Protein AF-A0A814QN19-F1 (afdb_monomer_lite)

Foldseek 3Di:
DPDWLLVVLVVLLVVLVVVLCVLVVVQCCCCPVVVNNQVLVDVLSVLVSQLSNLLSLVLNLVSLLVSLVLLLCVLVVPCVCGDNVNSVVVSVCVSVVSSVVSVVVSVVSVVVCCVVVVDVVVVVVVVVVVVVVVVVVVVVVVVDPPPDDVVVVVVVVVVVVVVNVVSVVVVVVVLVVSCCVQLPVSLVSSVVSLVSSVVSVVVVVVVDPDDPVVVVVVVVVSVVSVVVSVVSNVVVVVVSVVSVD

Structure (mmCIF, N/CA/C/O backbone):
data_AF-A0A814QN19-F1
#
_entry.id   AF-A0A814QN19-F1
#
loop_
_atom_site.group_PDB
_atom_site.id
_atom_site.type_symbol
_atom_site.label_atom_id
_atom_site.label_alt_id
_atom_site.label_comp_id
_atom_site.label_asym_id
_atom_site.label_entity_id
_atom_site.label_seq_id
_atom_site.pdbx_PDB_ins_code
_atom_site.Cartn_x
_atom_site.Cartn_y
_atom_site.Cartn_z
_atom_site.occupancy
_atom_site.B_iso_or_equiv
_atom_site.auth_seq_id
_atom_site.auth_comp_id
_atom_site.auth_asym_id
_atom_site.auth_atom_id
_atom_site.pdbx_PDB_model_num
ATOM 1 N N . MET A 1 1 ? -29.310 7.668 12.308 1.00 50.09 1 MET A N 1
ATOM 2 C CA . MET A 1 1 ? -28.049 6.950 12.616 1.00 50.09 1 MET A CA 1
ATOM 3 C C . MET A 1 1 ? -26.915 7.958 12.782 1.00 50.09 1 MET A C 1
ATOM 5 O O . MET A 1 1 ? -26.591 8.641 11.817 1.00 50.09 1 MET A O 1
ATOM 9 N N . ARG A 1 2 ? -26.337 8.108 13.983 1.00 58.75 2 ARG A N 1
ATOM 10 C CA . ARG A 1 2 ? -25.137 8.944 14.180 1.00 58.75 2 ARG A CA 1
ATOM 11 C C . ARG A 1 2 ? -23.951 8.238 13.515 1.00 58.75 2 ARG A C 1
ATOM 13 O O . ARG A 1 2 ? -23.636 7.111 13.880 1.00 58.75 2 ARG A O 1
ATOM 20 N N . ARG A 1 3 ? -23.342 8.857 12.499 1.00 76.69 3 ARG A N 1
ATOM 21 C CA . ARG A 1 3 ? -22.155 8.303 11.829 1.00 76.69 3 ARG A CA 1
ATOM 22 C C . ARG A 1 3 ? -20.948 8.500 12.746 1.00 76.69 3 ARG A C 1
ATOM 24 O O . ARG A 1 3 ? -20.576 9.638 13.009 1.00 76.69 3 ARG A O 1
ATOM 31 N N . HIS A 1 4 ? -20.367 7.412 13.240 1.00 86.44 4 HIS A N 1
ATOM 32 C CA . HIS A 1 4 ? -19.115 7.454 13.994 1.00 86.44 4 HIS A CA 1
ATOM 33 C C . HIS A 1 4 ? -17.925 7.618 13.036 1.00 86.44 4 HIS A C 1
ATOM 35 O O . HIS A 1 4 ? -17.931 7.049 11.943 1.00 86.44 4 HIS A O 1
ATOM 41 N N . ALA A 1 5 ? -16.905 8.384 13.441 1.00 88.56 5 ALA A N 1
ATOM 42 C CA . ALA A 1 5 ? -15.672 8.582 12.669 1.00 88.56 5 ALA A CA 1
ATOM 43 C C . ALA A 1 5 ? -15.004 7.244 12.301 1.00 88.56 5 ALA A C 1
ATOM 45 O O . ALA A 1 5 ? -14.690 7.014 11.136 1.00 88.56 5 ALA A O 1
ATOM 46 N N . CYS A 1 6 ? -14.929 6.319 13.261 1.00 88.00 6 CYS A N 1
ATOM 47 C CA . CYS A 1 6 ? -14.437 4.954 13.069 1.00 88.00 6 CYS A CA 1
ATOM 48 C C . CYS A 1 6 ? -15.099 4.223 11.882 1.00 88.00 6 CYS A C 1
ATOM 50 O O . CYS A 1 6 ? -14.416 3.605 11.068 1.00 88.00 6 CYS A O 1
ATOM 52 N N . THR A 1 7 ? -16.422 4.344 11.720 1.00 89.88 7 THR A N 1
ATOM 53 C CA . THR A 1 7 ? -17.152 3.714 10.607 1.00 89.88 7 THR A CA 1
ATOM 54 C C . THR A 1 7 ? -16.701 4.253 9.247 1.00 89.88 7 THR A C 1
ATOM 56 O O . THR A 1 7 ? -16.693 3.509 8.272 1.00 89.88 7 THR A O 1
ATOM 59 N N . LEU A 1 8 ? -16.293 5.525 9.159 1.00 93.38 8 LEU A N 1
ATOM 60 C CA . LEU A 1 8 ? -15.803 6.108 7.906 1.00 93.38 8 LEU A CA 1
ATOM 61 C C . LEU A 1 8 ? -14.444 5.545 7.498 1.00 93.38 8 LEU A C 1
ATOM 63 O O . LEU A 1 8 ? -14.266 5.260 6.316 1.00 93.38 8 LEU A O 1
ATOM 67 N N . TYR A 1 9 ? -13.525 5.339 8.445 1.00 93.25 9 TYR A N 1
ATOM 68 C CA . TYR A 1 9 ? -12.248 4.687 8.147 1.00 93.25 9 TYR A CA 1
ATOM 69 C C . TYR A 1 9 ? -12.461 3.252 7.649 1.00 93.25 9 TYR A C 1
ATOM 71 O O . TYR A 1 9 ? -11.842 2.857 6.668 1.00 93.25 9 TYR A O 1
ATOM 79 N N . PHE A 1 10 ? -13.407 2.506 8.234 1.00 91.12 10 PHE A N 1
ATOM 80 C CA . PHE A 1 10 ? -13.760 1.165 7.750 1.00 91.12 10 PHE A CA 1
ATOM 81 C C . PHE A 1 10 ? -14.381 1.153 6.357 1.00 91.12 10 PHE A C 1
ATOM 83 O O . PHE A 1 10 ? -14.072 0.268 5.560 1.00 91.12 10 PHE A O 1
ATOM 90 N N . ILE A 1 11 ? -15.244 2.122 6.046 1.00 93.44 11 ILE A N 1
ATOM 91 C CA . ILE A 1 11 ? -15.809 2.257 4.701 1.00 93.44 11 ILE A CA 1
ATOM 92 C C . ILE A 1 11 ? -14.694 2.574 3.698 1.00 93.44 11 ILE A C 1
ATOM 94 O O . ILE A 1 11 ? -14.617 1.919 2.664 1.00 93.44 11 ILE A O 1
ATOM 98 N N . ALA A 1 12 ? -13.806 3.522 4.014 1.00 95.88 12 ALA A N 1
ATOM 99 C CA . ALA A 1 12 ? -12.668 3.864 3.159 1.00 95.88 12 ALA A CA 1
ATOM 100 C C . ALA A 1 12 ? -11.735 2.662 2.939 1.00 95.88 12 ALA A C 1
ATOM 102 O O . ALA A 1 12 ? -11.362 2.370 1.807 1.00 95.88 12 ALA A O 1
ATOM 103 N N . LEU A 1 13 ? -11.437 1.914 4.002 1.00 94.06 13 LEU A N 1
ATOM 104 C CA . LEU A 1 13 ? -10.656 0.681 3.954 1.00 94.06 13 LEU A CA 1
ATOM 105 C C . LEU A 1 13 ? -11.313 -0.393 3.079 1.00 94.06 13 LEU A C 1
ATOM 107 O O . LEU A 1 13 ? -10.647 -1.003 2.248 1.00 94.06 13 LEU A O 1
ATOM 111 N N . SER A 1 14 ? -12.622 -0.598 3.229 1.00 92.56 14 SER A N 1
ATOM 112 C CA . SER A 1 14 ? -13.374 -1.582 2.440 1.00 92.56 14 SER A CA 1
ATOM 113 C C . SER A 1 14 ? -13.399 -1.211 0.957 1.00 92.56 14 SER A C 1
ATOM 115 O O . SER A 1 14 ? -13.175 -2.070 0.109 1.00 92.56 14 SER A O 1
ATOM 117 N N . LEU A 1 15 ? -13.604 0.073 0.638 1.00 95.69 15 LEU A N 1
ATOM 118 C CA . LEU A 1 15 ? -13.548 0.583 -0.735 1.00 95.69 15 LEU A CA 1
ATOM 119 C C . LEU A 1 15 ? -12.150 0.428 -1.341 1.00 95.69 15 LEU A C 1
ATOM 121 O O . LEU A 1 15 ? -12.022 -0.030 -2.472 1.00 95.69 15 LEU A O 1
ATOM 125 N N . ASN A 1 16 ? -11.105 0.756 -0.584 1.00 96.06 16 ASN A N 1
ATOM 126 C CA . ASN A 1 16 ? -9.723 0.592 -1.018 1.00 96.06 16 ASN A CA 1
ATOM 127 C C . ASN A 1 16 ? -9.388 -0.880 -1.314 1.00 96.06 16 ASN A C 1
ATOM 129 O O . ASN A 1 16 ? -8.820 -1.187 -2.358 1.00 96.06 16 ASN A O 1
ATOM 133 N N . ASN A 1 17 ? -9.800 -1.800 -0.438 1.00 91.50 17 ASN A N 1
ATOM 134 C CA . ASN A 1 17 ? -9.581 -3.234 -0.633 1.00 91.50 17 ASN A CA 1
ATOM 135 C C . ASN A 1 17 ? -10.383 -3.787 -1.819 1.00 91.50 17 ASN A C 1
ATOM 137 O O . ASN A 1 17 ? -9.873 -4.628 -2.557 1.00 91.50 17 ASN A O 1
ATOM 141 N N . LEU A 1 18 ? -11.605 -3.293 -2.040 1.00 93.50 18 LEU A N 1
ATOM 142 C CA . LEU A 1 18 ? -12.402 -3.638 -3.215 1.00 93.50 18 LEU A CA 1
ATOM 143 C C . LEU A 1 18 ? -11.717 -3.174 -4.506 1.00 93.50 18 LEU A C 1
ATOM 145 O O . LEU A 1 18 ? -11.603 -3.957 -5.447 1.00 93.50 18 LEU A O 1
ATOM 149 N N . LEU A 1 19 ? -11.222 -1.934 -4.544 1.00 95.31 19 LEU A N 1
ATOM 150 C CA . LEU A 1 19 ? -10.476 -1.400 -5.689 1.00 95.31 19 LEU A CA 1
ATOM 151 C C . LEU A 1 19 ? -9.196 -2.199 -5.949 1.00 95.31 19 LEU A C 1
ATOM 153 O O . LEU A 1 19 ? -8.921 -2.559 -7.095 1.00 95.31 19 LEU A O 1
ATOM 157 N N . TYR A 1 20 ? -8.445 -2.525 -4.896 1.00 94.25 20 TYR A N 1
ATOM 158 C CA . TYR A 1 20 ? -7.232 -3.334 -4.996 1.00 94.25 20 TYR A CA 1
ATOM 159 C C . TYR A 1 20 ? -7.533 -4.724 -5.558 1.00 94.25 20 TYR A C 1
ATOM 161 O O . TYR A 1 20 ? -6.960 -5.121 -6.571 1.00 94.25 20 TYR A O 1
ATOM 169 N N . SER A 1 21 ? -8.489 -5.434 -4.954 1.00 92.12 21 SER A N 1
ATOM 170 C CA . SER A 1 21 ? -8.883 -6.776 -5.383 1.00 92.12 21 SER A CA 1
ATOM 171 C C . SER A 1 21 ? -9.413 -6.781 -6.815 1.00 92.12 21 SER A C 1
ATOM 173 O O . SER A 1 21 ? -9.002 -7.627 -7.600 1.00 92.12 21 SER A O 1
ATOM 175 N N . THR A 1 22 ? -10.239 -5.799 -7.190 1.00 94.06 22 THR A N 1
ATOM 176 C CA . THR A 1 22 ? -10.745 -5.661 -8.564 1.00 94.06 22 THR A CA 1
ATOM 177 C C . THR A 1 22 ? -9.602 -5.445 -9.552 1.00 94.06 22 THR A C 1
ATOM 179 O O . THR A 1 22 ? -9.570 -6.084 -10.597 1.00 94.06 22 THR A O 1
ATOM 182 N N . THR A 1 23 ? -8.631 -4.592 -9.215 1.00 92.94 23 THR A N 1
ATOM 183 C CA . THR A 1 23 ? -7.471 -4.325 -10.078 1.00 92.94 23 THR A CA 1
ATOM 184 C C . THR A 1 23 ? -6.635 -5.588 -10.283 1.00 92.94 23 THR A C 1
ATOM 186 O O . THR A 1 23 ? -6.335 -5.944 -11.419 1.00 92.94 23 THR A O 1
ATOM 189 N N . ILE A 1 24 ? -6.303 -6.302 -9.204 1.00 91.62 24 ILE A N 1
ATOM 190 C CA . ILE A 1 24 ? -5.523 -7.546 -9.276 1.00 91.62 24 ILE A CA 1
ATOM 191 C C . ILE A 1 24 ? -6.287 -8.643 -10.021 1.00 91.62 24 ILE A C 1
ATOM 193 O O . ILE A 1 24 ? -5.706 -9.302 -10.878 1.00 91.62 24 ILE A O 1
ATOM 197 N N . LEU A 1 25 ? -7.585 -8.806 -9.750 1.00 93.00 25 LEU A N 1
ATOM 198 C CA . LEU A 1 25 ? -8.433 -9.789 -10.422 1.00 93.00 25 LEU A CA 1
ATOM 199 C C . LEU A 1 25 ? -8.508 -9.520 -11.927 1.00 93.00 25 LEU A C 1
ATOM 201 O O . LEU A 1 25 ? -8.316 -10.439 -12.711 1.00 93.00 25 LEU A O 1
ATOM 205 N N . VAL A 1 26 ? -8.760 -8.274 -12.340 1.00 95.31 26 VAL A N 1
ATOM 206 C CA . VAL A 1 26 ? -8.838 -7.903 -13.762 1.00 95.31 26 VAL A CA 1
ATOM 207 C C . VAL A 1 26 ? -7.501 -8.142 -14.459 1.00 95.31 26 VAL A C 1
ATOM 209 O O . VAL A 1 26 ? -7.479 -8.699 -15.554 1.00 95.31 26 VAL A O 1
ATOM 212 N N . VAL A 1 27 ? -6.387 -7.762 -13.826 1.00 93.75 27 VAL A N 1
ATOM 213 C CA . VAL A 1 27 ? -5.046 -7.997 -14.379 1.00 93.75 27 VAL A CA 1
ATOM 214 C C . VAL A 1 27 ? -4.759 -9.494 -14.506 1.00 93.75 27 VAL A C 1
ATOM 216 O O . VAL A 1 27 ? -4.320 -9.919 -15.570 1.00 93.75 27 VAL A O 1
ATOM 219 N N . GLY A 1 28 ? -5.041 -10.288 -13.470 1.00 92.81 28 GLY A N 1
ATOM 220 C CA . GLY A 1 28 ? -4.825 -11.737 -13.485 1.00 92.81 28 GLY A CA 1
ATOM 221 C C . GLY A 1 28 ? -5.719 -12.459 -14.492 1.00 92.81 28 GLY A C 1
ATOM 222 O O . GLY A 1 28 ? -5.242 -13.280 -15.263 1.00 92.81 28 GLY A O 1
ATOM 223 N N . LEU A 1 29 ? -7.003 -12.097 -14.573 1.00 96.25 29 LEU A N 1
ATOM 224 C CA . LEU A 1 29 ? -7.939 -12.672 -15.541 1.00 96.25 29 LEU A CA 1
ATOM 225 C C . LEU A 1 29 ? -7.491 -12.411 -16.986 1.00 96.25 29 LEU A C 1
ATOM 227 O O . LEU A 1 29 ? -7.617 -13.283 -17.840 1.00 96.25 29 LEU A O 1
ATOM 231 N N . LEU A 1 30 ? -6.969 -11.218 -17.272 1.00 95.56 30 LEU A N 1
ATOM 232 C CA . LEU A 1 30 ? -6.469 -10.874 -18.602 1.00 95.56 30 LEU A CA 1
ATOM 233 C C . LEU A 1 30 ? -5.156 -11.594 -18.939 1.00 95.56 30 LEU A C 1
ATOM 235 O O . LEU A 1 30 ? -5.006 -12.042 -20.077 1.00 95.56 30 LEU A O 1
ATOM 239 N N . ASP A 1 31 ? -4.245 -11.733 -17.972 1.00 92.94 31 ASP A N 1
ATOM 240 C CA . ASP A 1 31 ? -2.949 -12.395 -18.168 1.00 92.94 31 ASP A CA 1
ATOM 241 C C . ASP A 1 31 ? -3.102 -13.921 -18.287 1.00 92.94 31 ASP A C 1
ATOM 243 O O . ASP A 1 31 ? -2.682 -14.502 -19.287 1.00 92.94 31 ASP A O 1
ATOM 247 N N . ASP A 1 32 ? -3.786 -14.556 -17.331 1.00 94.38 32 ASP A N 1
ATOM 248 C CA . ASP A 1 32 ? -3.928 -16.015 -17.255 1.00 94.38 32 ASP A CA 1
ATOM 249 C C . ASP A 1 32 ? -5.113 -16.534 -18.078 1.00 94.38 32 ASP A C 1
ATOM 251 O O . ASP A 1 32 ? -5.009 -17.548 -18.769 1.00 94.38 32 ASP A O 1
ATOM 255 N N . GLY A 1 33 ? -6.253 -15.841 -18.019 1.00 95.94 33 GLY A N 1
ATOM 256 C CA . GLY A 1 33 ? -7.493 -16.287 -18.658 1.00 95.94 33 GLY A CA 1
ATOM 257 C C . GLY A 1 33 ? -7.530 -16.016 -20.160 1.00 95.94 33 GLY A C 1
ATOM 258 O O . GLY A 1 33 ? -7.960 -16.871 -20.930 1.00 95.94 33 GLY A O 1
ATOM 259 N N . TYR A 1 34 ? -7.060 -14.842 -20.589 1.00 96.19 34 TYR A N 1
ATOM 260 C CA . TYR A 1 34 ? -7.101 -14.427 -21.997 1.00 96.19 34 TYR A CA 1
ATOM 261 C C . TYR A 1 34 ? -5.736 -14.447 -22.692 1.00 96.19 34 TYR A C 1
ATOM 263 O O . TYR A 1 34 ? -5.669 -14.157 -23.885 1.00 96.19 34 TYR A O 1
ATOM 271 N N . GLN A 1 35 ? -4.649 -14.762 -21.975 1.00 95.88 35 GLN A N 1
ATOM 272 C CA . GLN A 1 35 ? -3.270 -14.681 -22.482 1.00 95.88 35 GLN A CA 1
ATOM 273 C C . GLN A 1 35 ? -2.893 -13.286 -23.021 1.00 95.88 35 GLN A C 1
ATOM 275 O O . GLN A 1 35 ? -1.917 -13.122 -23.761 1.00 95.88 35 GLN A O 1
ATOM 280 N N . ILE A 1 36 ? -3.649 -12.247 -22.649 1.00 93.31 36 ILE A N 1
ATOM 281 C CA . ILE A 1 36 ? -3.373 -10.864 -23.023 1.00 93.31 36 ILE A CA 1
ATOM 282 C C . ILE A 1 36 ? -2.422 -10.308 -21.974 1.00 93.31 36 ILE A C 1
ATOM 284 O O . ILE A 1 36 ? -2.834 -9.751 -20.958 1.00 93.31 36 ILE A O 1
ATOM 288 N N . ARG A 1 37 ? -1.123 -10.410 -22.258 1.00 90.19 37 ARG A N 1
ATOM 289 C CA . ARG A 1 37 ? -0.066 -9.887 -21.387 1.00 90.19 37 ARG A CA 1
ATOM 290 C C . ARG A 1 37 ? -0.058 -8.359 -21.389 1.00 90.19 37 ARG A C 1
ATOM 292 O O . ARG A 1 37 ? 0.723 -7.730 -22.106 1.00 90.19 37 ARG A O 1
ATOM 299 N N . ILE A 1 38 ? -0.928 -7.744 -20.582 1.00 87.38 38 ILE A N 1
ATOM 300 C CA . ILE A 1 38 ? -1.103 -6.281 -20.488 1.00 87.38 38 ILE A CA 1
ATOM 301 C C . ILE A 1 38 ? 0.235 -5.584 -20.224 1.00 87.38 38 ILE A C 1
ATOM 303 O O . ILE A 1 38 ? 0.515 -4.540 -20.814 1.00 87.38 38 ILE A O 1
ATOM 307 N N . ARG A 1 39 ? 1.073 -6.190 -19.371 1.00 82.75 39 ARG A N 1
ATOM 308 C CA . ARG A 1 39 ? 2.392 -5.656 -19.007 1.00 82.75 39 ARG A CA 1
ATOM 309 C C . ARG A 1 39 ? 3.327 -5.524 -20.210 1.00 82.75 39 ARG A C 1
ATOM 311 O O . ARG A 1 39 ? 4.088 -4.569 -20.276 1.00 82.75 39 ARG A O 1
ATOM 318 N N . ILE A 1 40 ? 3.243 -6.452 -21.165 1.00 82.94 40 ILE A N 1
ATOM 319 C CA . ILE A 1 40 ? 4.070 -6.449 -22.380 1.00 82.94 40 ILE A CA 1
ATOM 320 C C . ILE A 1 40 ? 3.455 -5.540 -23.444 1.00 82.94 40 ILE A C 1
ATOM 322 O O . ILE A 1 40 ? 4.167 -4.862 -24.178 1.00 82.94 40 ILE A O 1
ATOM 326 N N . ARG A 1 41 ? 2.121 -5.510 -23.529 1.00 86.56 41 ARG A N 1
ATOM 327 C CA . ARG A 1 41 ? 1.412 -4.779 -24.583 1.00 86.56 41 ARG A CA 1
ATOM 328 C C . ARG A 1 41 ? 1.533 -3.261 -24.445 1.00 86.56 41 ARG A C 1
ATOM 330 O O . ARG A 1 41 ? 1.530 -2.568 -25.456 1.00 86.56 41 ARG A O 1
ATOM 337 N N . SER A 1 42 ? 1.596 -2.738 -23.221 1.00 88.69 42 SER A N 1
ATOM 338 C CA . SER A 1 42 ? 1.662 -1.297 -22.974 1.00 88.69 42 SER A CA 1
ATOM 339 C C . SER A 1 42 ? 2.514 -0.980 -21.751 1.00 88.69 42 SER A C 1
ATOM 341 O O . SER A 1 42 ? 2.172 -1.343 -20.622 1.00 88.69 42 SER A O 1
ATOM 343 N N . ALA A 1 43 ? 3.588 -0.215 -21.970 1.00 85.12 43 ALA A N 1
ATOM 344 C CA . ALA A 1 43 ? 4.438 0.287 -20.895 1.00 85.12 43 ALA A CA 1
ATOM 345 C C . ALA A 1 43 ? 3.636 1.127 -19.888 1.00 85.12 43 ALA A C 1
ATOM 347 O O . ALA A 1 43 ? 3.841 1.004 -18.683 1.00 85.12 43 ALA A O 1
ATOM 348 N N . LEU A 1 44 ? 2.678 1.935 -20.361 1.00 87.69 44 LEU A N 1
ATOM 349 C CA . LEU A 1 44 ? 1.815 2.736 -19.491 1.00 87.69 44 LEU A CA 1
ATOM 350 C C . LEU A 1 44 ? 0.955 1.851 -18.584 1.00 87.69 44 LEU A C 1
ATOM 352 O O . LEU A 1 44 ? 0.855 2.108 -17.387 1.00 87.69 44 LEU A O 1
ATOM 356 N N . SER A 1 45 ? 0.365 0.789 -19.134 1.00 88.00 45 SER A N 1
ATOM 357 C CA . SER A 1 45 ? -0.476 -0.122 -18.356 1.00 88.00 45 SER A CA 1
ATOM 358 C C . SER A 1 45 ? 0.334 -0.863 -17.295 1.00 88.00 45 SER A C 1
ATOM 360 O O . SER A 1 45 ? -0.128 -0.978 -16.164 1.00 88.00 45 SER A O 1
ATOM 362 N N . SER A 1 46 ? 1.562 -1.289 -17.611 1.00 88.00 46 SER A N 1
ATOM 363 C CA . SER A 1 46 ? 2.459 -1.882 -16.611 1.00 88.00 46 SER A CA 1
ATOM 364 C C . SER A 1 46 ? 2.749 -0.916 -15.458 1.00 88.00 46 SER A C 1
ATOM 366 O O . SER A 1 46 ? 2.653 -1.307 -14.298 1.00 88.00 46 SER A O 1
ATOM 368 N N . LYS A 1 47 ? 3.059 0.351 -15.762 1.00 88.31 47 LYS A N 1
ATOM 369 C CA . LYS A 1 47 ? 3.342 1.379 -14.745 1.00 88.31 47 LYS A CA 1
ATOM 370 C C . LYS A 1 47 ? 2.129 1.657 -13.866 1.00 88.31 47 LYS A C 1
ATOM 372 O O . LYS A 1 47 ? 2.264 1.723 -12.649 1.00 88.31 47 LYS A O 1
ATOM 377 N N . LEU A 1 48 ? 0.945 1.783 -14.471 1.00 91.06 48 LEU A N 1
ATOM 378 C CA . LEU A 1 48 ? -0.301 2.018 -13.742 1.00 91.06 48 LEU A CA 1
ATOM 379 C C . LEU A 1 48 ? -0.643 0.850 -12.818 1.00 91.06 48 LEU A C 1
ATOM 381 O O . LEU A 1 48 ? -0.988 1.087 -11.666 1.00 91.06 48 LEU A O 1
ATOM 385 N N . VAL A 1 49 ? -0.510 -0.395 -13.283 1.00 91.06 49 VAL A N 1
ATOM 386 C CA . VAL A 1 49 ? -0.774 -1.582 -12.454 1.00 91.06 49 VAL A CA 1
ATOM 387 C C . VAL A 1 49 ? 0.165 -1.627 -11.251 1.00 91.06 49 VAL A C 1
ATOM 389 O O . VAL A 1 49 ? -0.304 -1.818 -10.130 1.00 91.06 49 VAL A O 1
ATOM 392 N N . THR A 1 50 ? 1.465 -1.395 -11.454 1.00 88.69 50 THR A N 1
ATOM 393 C CA . THR A 1 50 ? 2.436 -1.343 -10.351 1.00 88.69 50 THR A CA 1
ATOM 394 C C . THR A 1 50 ? 2.129 -0.190 -9.396 1.00 88.69 50 THR A C 1
ATOM 396 O O . THR A 1 50 ? 2.067 -0.398 -8.189 1.00 88.69 50 THR A O 1
ATOM 399 N N . TYR A 1 51 ? 1.864 1.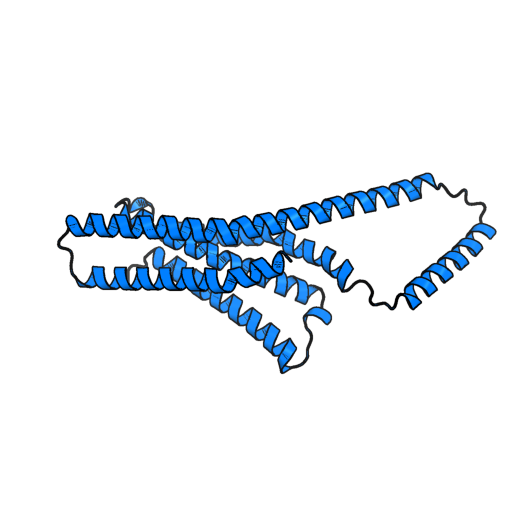012 -9.915 1.00 90.81 51 TYR A N 1
ATOM 400 C CA . TYR A 1 51 ? 1.539 2.186 -9.104 1.00 90.81 51 TYR A CA 1
ATOM 401 C C . TYR A 1 51 ? 0.281 1.977 -8.254 1.00 90.81 51 TYR A C 1
ATOM 403 O O . TYR A 1 51 ? 0.335 2.138 -7.035 1.00 90.81 51 TYR A O 1
ATOM 411 N N . PHE A 1 52 ? -0.836 1.571 -8.866 1.00 92.62 52 PHE A N 1
ATOM 412 C CA . PHE A 1 52 ? -2.082 1.324 -8.141 1.00 92.62 52 PHE A CA 1
ATOM 413 C C . PHE A 1 52 ? -1.942 0.168 -7.153 1.00 92.62 52 PHE A C 1
ATOM 415 O O . PHE A 1 52 ? -2.429 0.282 -6.031 1.00 92.62 52 PHE A O 1
ATOM 422 N N . GLY A 1 53 ? -1.249 -0.912 -7.523 1.00 90.75 53 GLY A N 1
ATOM 423 C CA . GLY A 1 53 ? -0.986 -2.031 -6.620 1.00 90.75 53 GLY A CA 1
ATOM 424 C C . GLY A 1 53 ? -0.259 -1.585 -5.350 1.00 90.75 53 GLY A C 1
ATOM 425 O O . GLY A 1 53 ? -0.708 -1.891 -4.244 1.00 90.75 53 GLY A O 1
ATOM 426 N N . THR A 1 54 ? 0.807 -0.798 -5.503 1.00 88.62 54 THR A N 1
ATOM 427 C CA . THR A 1 54 ? 1.601 -0.274 -4.384 1.00 88.62 54 THR A CA 1
ATOM 428 C C . THR A 1 54 ? 0.801 0.722 -3.541 1.00 88.62 54 THR A C 1
ATOM 430 O O . THR A 1 54 ? 0.684 0.544 -2.330 1.00 88.62 54 THR A O 1
ATOM 433 N N . VAL A 1 55 ? 0.180 1.731 -4.164 1.00 92.38 55 VAL A N 1
ATOM 434 C CA . VAL A 1 55 ? -0.588 2.775 -3.460 1.00 92.38 55 VAL A CA 1
ATOM 435 C C . VAL A 1 55 ? -1.756 2.184 -2.673 1.00 92.38 55 VAL A C 1
ATOM 437 O O . VAL A 1 55 ? -1.921 2.496 -1.493 1.00 92.38 55 VAL A O 1
ATOM 440 N N . LEU A 1 56 ? -2.558 1.319 -3.297 1.00 93.69 56 LEU A N 1
ATOM 441 C CA . LEU A 1 56 ? -3.748 0.752 -2.662 1.00 93.69 56 LEU A CA 1
ATOM 442 C C . LEU A 1 56 ? -3.381 -0.215 -1.528 1.00 93.69 56 LEU A C 1
ATOM 444 O O . LEU A 1 56 ? -4.025 -0.188 -0.479 1.00 93.69 56 LEU A O 1
ATOM 448 N N . SER A 1 57 ? -2.329 -1.026 -1.682 1.00 89.75 57 SER A N 1
ATOM 449 C CA . SER A 1 57 ? -1.839 -1.890 -0.595 1.00 89.75 57 SER A CA 1
ATOM 450 C C . SER A 1 57 ? -1.454 -1.065 0.642 1.00 89.75 57 SER A C 1
ATOM 452 O O . SER A 1 57 ? -1.848 -1.359 1.774 1.00 89.75 57 SER A O 1
ATOM 454 N N . ILE A 1 58 ? -0.770 0.053 0.412 1.00 89.44 58 ILE A N 1
ATOM 455 C CA . ILE A 1 58 ? -0.243 0.925 1.462 1.00 89.44 58 ILE A CA 1
ATOM 456 C C . ILE A 1 58 ? -1.343 1.733 2.147 1.00 89.44 58 ILE A C 1
ATOM 458 O O . ILE A 1 58 ? -1.367 1.835 3.377 1.00 89.44 58 ILE A O 1
ATOM 462 N N . LEU A 1 59 ? -2.297 2.255 1.378 1.00 92.31 59 LEU A N 1
ATOM 463 C CA . LEU A 1 59 ? -3.457 2.951 1.931 1.00 92.31 59 LEU A CA 1
ATOM 464 C C . LEU A 1 59 ? -4.273 2.057 2.866 1.00 92.31 59 LEU A C 1
ATOM 466 O O . LEU A 1 59 ? -4.771 2.540 3.883 1.00 92.31 59 LEU A O 1
ATOM 470 N N . SER A 1 60 ? -4.349 0.755 2.578 1.00 92.56 60 SER A N 1
ATOM 471 C CA . SER A 1 60 ? -5.014 -0.218 3.448 1.00 92.56 60 SER A CA 1
ATOM 472 C C . SER A 1 60 ? -4.389 -0.241 4.849 1.00 92.56 60 SER A C 1
ATOM 474 O O . SER A 1 60 ? -5.083 -0.049 5.852 1.00 92.56 60 SER A O 1
ATOM 476 N N . ALA A 1 61 ? -3.058 -0.369 4.924 1.00 88.81 61 ALA A N 1
ATOM 477 C CA . ALA A 1 61 ? -2.316 -0.329 6.185 1.00 88.81 61 ALA A CA 1
ATOM 478 C C . ALA A 1 61 ? -2.471 1.022 6.908 1.00 88.81 61 ALA A C 1
ATOM 480 O O . ALA A 1 61 ? -2.687 1.064 8.121 1.00 88.81 61 ALA A O 1
ATOM 481 N N . ALA A 1 62 ? -2.419 2.132 6.169 1.00 90.50 62 ALA A N 1
ATOM 482 C CA . ALA A 1 62 ? -2.566 3.467 6.738 1.00 90.50 62 ALA A CA 1
ATOM 483 C C . ALA A 1 62 ? -3.953 3.679 7.370 1.00 90.50 62 ALA A C 1
ATOM 485 O O . ALA A 1 62 ? -4.047 4.131 8.512 1.00 90.50 62 ALA A O 1
ATOM 486 N N . PHE A 1 63 ? -5.039 3.308 6.683 1.00 93.25 63 PHE A N 1
ATOM 487 C CA . PHE A 1 63 ? -6.399 3.430 7.225 1.00 93.25 63 PHE A CA 1
ATOM 488 C C . PHE A 1 63 ? -6.626 2.555 8.454 1.00 93.25 63 PHE A C 1
ATOM 490 O O . PHE A 1 63 ? -7.362 2.933 9.370 1.00 93.25 63 PHE A O 1
ATOM 497 N N . LEU A 1 64 ? -5.964 1.408 8.510 1.00 90.06 64 LEU A N 1
ATOM 498 C CA . LEU A 1 64 ? -5.970 0.547 9.676 1.00 90.06 64 LEU A CA 1
ATOM 499 C C . LEU A 1 64 ? -5.270 1.176 10.885 1.00 90.06 64 LEU A C 1
ATOM 501 O O . LEU A 1 64 ? -5.845 1.195 11.975 1.00 90.06 64 LEU A O 1
ATOM 505 N N . VAL A 1 65 ? -4.085 1.761 10.694 1.00 89.19 65 VAL A N 1
ATOM 506 C CA . VAL A 1 65 ? -3.384 2.515 11.747 1.00 89.19 65 VAL A CA 1
ATOM 507 C C . VAL A 1 65 ? -4.242 3.685 12.237 1.00 89.19 65 VAL A C 1
ATOM 509 O O . VAL A 1 65 ? -4.404 3.854 13.446 1.00 89.19 65 VAL A O 1
ATOM 512 N N . LEU A 1 66 ? -4.867 4.439 11.326 1.00 90.56 66 LEU A N 1
ATOM 513 C CA . LEU A 1 66 ? -5.792 5.524 11.676 1.00 90.56 66 LEU A CA 1
ATOM 514 C C . LEU A 1 66 ? -6.984 5.046 12.499 1.00 90.56 66 LEU A C 1
ATOM 516 O O . LEU A 1 66 ? -7.390 5.714 13.445 1.00 90.56 66 LEU A O 1
ATOM 520 N N . THR A 1 67 ? -7.540 3.887 12.153 1.00 90.06 67 THR A N 1
ATOM 521 C CA . THR A 1 67 ? -8.667 3.302 12.884 1.00 90.06 67 THR A CA 1
ATOM 522 C C . THR A 1 67 ? -8.262 2.933 14.311 1.00 90.06 67 THR A C 1
ATOM 524 O O . THR A 1 67 ? -9.023 3.176 15.249 1.00 90.06 67 THR A O 1
ATOM 527 N N . SER A 1 68 ? -7.063 2.375 14.493 1.00 87.56 68 SER A N 1
ATOM 528 C CA . SER A 1 68 ? -6.515 2.039 15.813 1.00 87.56 68 SER A CA 1
ATOM 529 C C . SER A 1 68 ? -6.246 3.288 16.654 1.00 87.56 68 SER A C 1
ATOM 531 O O . SER A 1 68 ? -6.598 3.325 17.832 1.00 87.56 68 SER A O 1
ATOM 533 N N . ILE A 1 69 ? -5.696 4.331 16.029 1.00 88.38 69 ILE A N 1
ATOM 534 C CA . ILE A 1 69 ? -5.515 5.666 16.605 1.00 88.38 69 ILE A CA 1
ATOM 535 C C . ILE A 1 69 ? -6.867 6.225 17.072 1.00 88.38 69 ILE A C 1
ATOM 537 O O . ILE A 1 69 ? -7.047 6.470 18.262 1.00 88.38 69 ILE A O 1
ATOM 541 N N . ASP A 1 70 ? -7.852 6.360 16.182 1.00 89.38 70 ASP A N 1
ATOM 542 C CA . ASP A 1 70 ? -9.173 6.927 16.497 1.00 89.38 70 ASP A CA 1
ATOM 543 C C . ASP A 1 70 ? -9.837 6.226 17.695 1.00 89.38 70 ASP A C 1
ATOM 545 O O . ASP A 1 70 ? -10.370 6.876 18.597 1.00 89.38 70 ASP A O 1
ATOM 549 N N . ARG A 1 71 ? -9.727 4.893 17.767 1.00 83.62 71 ARG A N 1
ATOM 550 C CA . ARG A 1 71 ? -10.227 4.107 18.905 1.00 83.62 71 ARG A CA 1
ATOM 551 C C . ARG A 1 71 ? -9.486 4.377 20.201 1.00 83.62 71 ARG A C 1
ATOM 553 O O . ARG A 1 71 ? -10.129 4.539 21.239 1.00 83.62 71 ARG A O 1
ATOM 560 N N . TRP A 1 72 ? -8.159 4.421 20.156 1.00 84.94 72 TRP A N 1
ATOM 561 C CA . TRP A 1 72 ? -7.369 4.744 21.334 1.00 84.94 72 TRP A CA 1
ATOM 562 C C . TRP A 1 72 ? -7.749 6.131 21.872 1.00 84.94 72 TRP A C 1
ATOM 564 O O . TRP A 1 72 ? -8.013 6.270 23.066 1.00 84.94 72 TRP A O 1
ATOM 574 N N . TRP A 1 73 ? -7.925 7.124 20.998 1.00 84.44 73 TRP A N 1
ATOM 575 C CA . TRP A 1 73 ? -8.415 8.450 21.390 1.00 84.44 73 TRP A CA 1
ATOM 576 C C . TRP A 1 73 ? -9.824 8.419 21.994 1.00 84.44 73 TRP A C 1
ATOM 578 O O . TRP A 1 73 ? -10.062 9.088 23.000 1.00 84.44 73 TRP A O 1
ATOM 588 N N . MET A 1 74 ? -10.749 7.626 21.439 1.00 81.62 74 MET A N 1
ATOM 589 C CA . MET A 1 74 ? -12.089 7.456 22.022 1.00 81.62 74 MET A CA 1
ATOM 590 C C . MET A 1 74 ? -12.049 6.914 23.452 1.00 81.62 74 MET A C 1
ATOM 592 O O . MET A 1 74 ? -12.868 7.317 24.277 1.00 81.62 74 MET A O 1
ATOM 596 N N . SER A 1 75 ? -11.093 6.036 23.758 1.00 80.00 75 SER A N 1
ATOM 597 C CA . SER A 1 75 ? -10.958 5.444 25.093 1.00 80.00 75 SER A CA 1
ATOM 598 C C . SER A 1 75 ? -10.472 6.427 26.167 1.00 80.00 75 SER A C 1
ATOM 600 O O . SER A 1 75 ? -10.678 6.181 27.350 1.00 80.00 75 SER A O 1
ATOM 602 N N . LEU A 1 76 ? -9.873 7.557 25.777 1.00 79.81 76 LEU A N 1
ATOM 603 C CA . LEU A 1 76 ? -9.351 8.578 26.695 1.00 79.81 76 LEU A CA 1
ATOM 604 C C . LEU A 1 76 ? -10.403 9.622 27.113 1.00 79.81 76 LEU A C 1
ATOM 606 O O . LEU A 1 76 ? -10.038 10.692 27.595 1.00 79.81 76 LEU A O 1
ATOM 610 N N . GLU A 1 77 ? -11.692 9.369 26.865 1.00 72.81 77 GLU A N 1
ATOM 611 C CA . GLU A 1 77 ? -12.834 10.270 27.133 1.00 72.81 77 GLU A CA 1
ATOM 612 C C . GLU A 1 77 ? -12.765 11.668 26.476 1.00 72.81 77 GLU A C 1
ATOM 614 O O . GLU A 1 77 ? -13.734 12.431 26.515 1.00 72.81 77 GLU A O 1
ATOM 619 N N . ARG A 1 78 ? -11.687 12.005 25.757 1.00 69.75 78 ARG A N 1
ATOM 620 C CA . ARG A 1 78 ? -11.554 13.245 24.980 1.00 69.75 78 ARG A CA 1
ATOM 621 C C . ARG A 1 78 ? -12.299 13.133 23.648 1.00 69.75 78 ARG A C 1
ATOM 623 O O . ARG A 1 78 ? -11.708 12.948 22.588 1.00 69.75 78 ARG A O 1
ATOM 630 N N . ARG A 1 79 ? -13.621 13.319 23.691 1.00 65.44 79 ARG A N 1
ATOM 631 C CA . ARG A 1 79 ? -14.517 13.287 22.511 1.00 65.44 79 ARG A CA 1
ATOM 632 C C . ARG A 1 79 ? -14.303 14.419 21.495 1.00 65.44 79 ARG A C 1
ATOM 634 O O . ARG A 1 79 ? -14.931 14.410 20.443 1.00 65.44 79 ARG A O 1
ATOM 641 N N . VAL A 1 80 ? -13.431 15.389 21.775 1.00 65.88 80 VAL A N 1
ATOM 642 C CA . VAL A 1 80 ? -13.248 16.575 20.916 1.00 65.88 80 VAL A CA 1
ATOM 643 C C . VAL A 1 80 ? -12.655 16.214 19.545 1.00 65.88 80 VAL A C 1
ATOM 645 O O . VAL A 1 80 ? -12.970 16.864 18.552 1.00 65.88 80 VAL A O 1
ATOM 648 N N . PHE A 1 81 ? -11.857 15.144 19.454 1.00 61.88 81 PHE A N 1
ATOM 649 C CA . PHE A 1 81 ? -11.177 14.766 18.207 1.00 61.88 81 PHE A CA 1
ATOM 650 C C . PHE A 1 81 ? -11.962 13.809 17.298 1.00 61.88 81 PHE A C 1
ATOM 652 O O . PHE A 1 81 ? -11.616 13.667 16.128 1.00 61.88 81 PHE A O 1
ATOM 659 N N . THR A 1 82 ? -13.066 13.218 17.764 1.00 73.69 82 THR A N 1
ATOM 660 C CA . THR A 1 82 ? -13.878 12.260 16.986 1.00 73.69 82 THR A CA 1
ATOM 661 C C . THR A 1 82 ? -14.929 12.934 16.102 1.00 73.69 82 THR A C 1
ATOM 663 O O . THR A 1 82 ? -16.063 12.471 15.955 1.00 73.69 82 THR A O 1
ATOM 666 N N . ASN A 1 83 ? -14.565 14.054 15.478 1.00 88.31 83 ASN A N 1
ATOM 667 C CA . ASN A 1 83 ? -15.438 14.713 14.520 1.00 88.31 83 ASN A CA 1
ATOM 668 C C . ASN A 1 83 ? -15.347 14.021 13.151 1.00 88.31 83 ASN A C 1
ATOM 670 O O . ASN A 1 83 ? -14.271 13.848 12.579 1.00 88.31 83 ASN A O 1
ATOM 674 N N . VAL A 1 84 ? -16.506 13.692 12.580 1.00 91.12 84 VAL A N 1
ATOM 675 C CA . VAL A 1 84 ? -16.649 13.156 11.218 1.00 91.12 84 VAL A CA 1
ATOM 676 C C . VAL A 1 84 ? -15.956 14.041 10.177 1.00 91.12 84 VAL A C 1
ATOM 678 O O . VAL A 1 84 ? -15.390 13.527 9.212 1.00 91.12 84 VAL A O 1
ATOM 681 N N . ARG A 1 85 ? -15.982 15.369 10.358 1.00 92.00 85 ARG A N 1
ATOM 682 C CA . ARG A 1 85 ? -15.315 16.308 9.444 1.00 92.00 85 ARG A CA 1
ATOM 683 C C . ARG A 1 85 ? -13.798 16.109 9.444 1.00 92.00 85 ARG A C 1
ATOM 685 O O . ARG A 1 85 ? -13.215 16.012 8.368 1.00 92.00 85 ARG A O 1
ATOM 692 N N . THR A 1 86 ? -13.201 15.978 10.626 1.00 89.25 86 THR A N 1
ATOM 693 C CA . THR A 1 86 ? -11.762 15.737 10.793 1.00 89.25 86 THR A CA 1
ATOM 694 C C . THR A 1 86 ? -11.364 14.389 10.207 1.00 89.25 86 THR A C 1
ATOM 696 O O . THR A 1 86 ? -10.392 14.319 9.466 1.00 89.25 86 THR A O 1
ATOM 699 N N . ALA A 1 87 ? -12.158 13.337 10.436 1.00 91.69 87 ALA A N 1
ATOM 700 C CA . ALA A 1 87 ? -11.892 12.019 9.860 1.00 91.69 87 ALA A CA 1
ATOM 701 C C . ALA A 1 87 ? -11.883 12.041 8.322 1.00 91.69 87 ALA A C 1
ATOM 703 O O . ALA A 1 87 ? -10.976 11.497 7.698 1.00 91.69 87 ALA A O 1
ATOM 704 N N . LYS A 1 88 ? -12.847 12.730 7.695 1.00 93.94 88 LYS A N 1
ATOM 705 C CA . LYS A 1 88 ? -12.872 12.906 6.232 1.00 93.94 88 LYS A CA 1
ATOM 706 C C . LYS A 1 88 ? -11.643 13.651 5.715 1.00 93.94 88 LYS A C 1
ATOM 708 O O . LYS A 1 88 ? -11.060 13.231 4.721 1.00 93.94 88 LYS A O 1
ATOM 713 N N . GLN A 1 89 ? -11.264 14.741 6.382 1.00 93.44 89 GLN A N 1
ATOM 714 C CA . GLN A 1 89 ? -10.072 15.509 6.021 1.00 93.44 89 GLN A CA 1
ATOM 715 C C . GLN A 1 89 ? -8.810 14.656 6.151 1.00 93.44 89 GLN A C 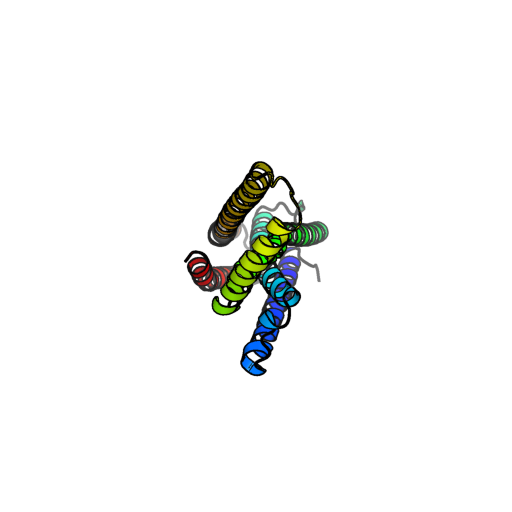1
ATOM 717 O O . GLN A 1 89 ? -7.988 14.658 5.243 1.00 93.44 89 GLN A O 1
ATOM 722 N N . LEU A 1 90 ? -8.691 13.873 7.223 1.00 91.44 90 LEU A N 1
ATOM 723 C CA . LEU A 1 90 ? -7.540 13.011 7.460 1.00 91.44 90 LEU A CA 1
ATOM 724 C C . LEU A 1 90 ? -7.426 11.899 6.408 1.00 91.44 90 LEU A C 1
ATOM 726 O O . LEU A 1 90 ? -6.347 11.707 5.858 1.00 91.44 90 LEU A O 1
ATOM 730 N N . ILE A 1 91 ? -8.536 11.229 6.068 1.00 95.00 91 ILE A N 1
ATOM 731 C CA . ILE A 1 91 ? -8.584 10.231 4.982 1.00 95.00 91 ILE A CA 1
ATOM 732 C C . ILE A 1 91 ? -8.115 10.856 3.667 1.00 95.00 91 ILE A C 1
ATOM 734 O O . ILE A 1 91 ? -7.271 10.284 2.981 1.00 95.00 91 ILE A O 1
ATOM 738 N N . PHE A 1 92 ? -8.638 12.034 3.323 1.00 96.38 92 PHE A N 1
ATOM 739 C CA . PHE A 1 92 ? -8.303 12.724 2.080 1.00 96.38 92 PHE A CA 1
ATOM 740 C C . PHE A 1 92 ? -6.828 13.137 2.024 1.00 96.38 92 PHE A C 1
ATOM 742 O O . PHE A 1 92 ? -6.145 12.824 1.052 1.00 96.38 92 PHE A O 1
ATOM 749 N N . VAL A 1 93 ? -6.321 13.771 3.087 1.00 94.12 93 VAL A N 1
ATOM 750 C CA . VAL A 1 93 ? -4.920 14.204 3.193 1.00 94.12 93 VAL A CA 1
ATOM 751 C C . VAL A 1 93 ? -3.974 13.016 3.073 1.00 94.12 93 VAL A C 1
ATOM 753 O O . VAL A 1 93 ? -3.022 13.090 2.306 1.00 94.12 93 VAL A O 1
ATOM 756 N N . ILE A 1 94 ? -4.255 11.914 3.771 1.00 92.38 94 ILE A N 1
ATOM 757 C CA . ILE A 1 94 ? -3.430 10.700 3.727 1.00 92.38 94 ILE A CA 1
ATOM 758 C C . ILE A 1 94 ? -3.481 10.036 2.352 1.00 92.38 94 ILE A C 1
ATOM 760 O O . ILE A 1 94 ? -2.454 9.602 1.837 1.00 92.38 94 ILE A O 1
ATOM 764 N N . THR A 1 95 ? -4.656 9.998 1.723 1.0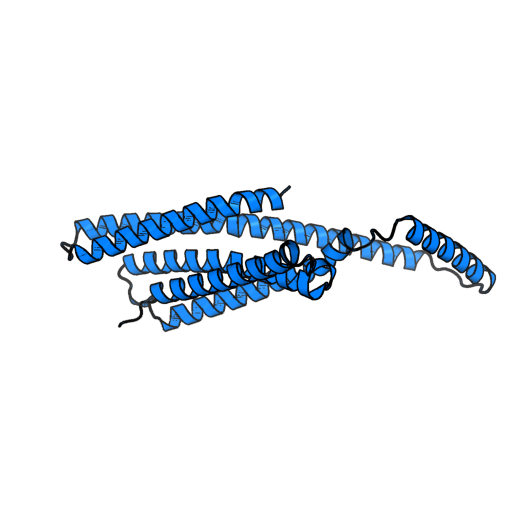0 95.44 95 THR A N 1
ATOM 765 C CA . THR A 1 95 ? -4.799 9.443 0.370 1.00 95.44 95 THR A CA 1
ATOM 766 C C . THR A 1 95 ? -3.958 10.224 -0.630 1.00 95.44 95 THR A C 1
ATOM 768 O O . THR A 1 95 ? -3.200 9.629 -1.395 1.00 95.44 95 THR A O 1
ATOM 771 N N . ILE A 1 96 ? -4.037 11.555 -0.595 1.00 95.12 96 ILE A N 1
ATOM 772 C CA . ILE A 1 96 ? -3.264 12.425 -1.485 1.00 95.12 96 ILE A CA 1
ATOM 773 C C . ILE A 1 96 ? -1.772 12.352 -1.179 1.00 95.12 96 ILE A C 1
ATOM 775 O O . ILE A 1 96 ? -0.980 12.205 -2.106 1.00 95.12 96 ILE A O 1
ATOM 779 N N . SER A 1 97 ? -1.374 12.428 0.093 1.00 90.31 97 SER A N 1
ATOM 780 C CA . SER A 1 97 ? 0.040 12.441 0.466 1.00 90.31 97 SER A CA 1
ATOM 781 C C . SER A 1 97 ? 0.744 11.153 0.047 1.00 90.31 97 SER A C 1
ATOM 783 O O . SER A 1 97 ? 1.805 11.226 -0.569 1.00 90.31 97 SER A O 1
ATOM 785 N N . PHE A 1 98 ? 0.135 9.984 0.276 1.00 89.62 98 PHE A N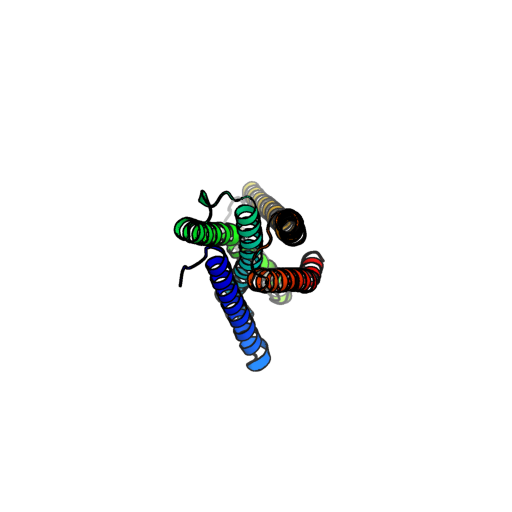 1
ATOM 786 C CA . PHE A 1 98 ? 0.687 8.724 -0.218 1.00 89.62 98 PHE A CA 1
ATOM 787 C C . PHE A 1 98 ? 0.650 8.650 -1.748 1.00 89.62 98 PHE A C 1
ATOM 789 O O . PHE A 1 98 ? 1.657 8.285 -2.346 1.00 89.62 98 PHE A O 1
ATOM 796 N N . SER A 1 99 ? -0.436 9.068 -2.405 1.00 92.44 99 SER A N 1
ATOM 797 C CA . SER A 1 99 ? -0.502 9.075 -3.879 1.00 92.44 99 SER A CA 1
ATOM 798 C C . SER A 1 99 ? 0.628 9.900 -4.515 1.00 92.44 99 SER A C 1
ATOM 800 O O . SER A 1 99 ? 1.217 9.466 -5.507 1.00 92.44 99 SER A O 1
ATOM 802 N N . ILE A 1 100 ? 0.968 11.050 -3.921 1.00 87.88 100 ILE A N 1
ATOM 803 C CA . ILE A 1 100 ? 2.097 11.899 -4.334 1.00 87.88 100 ILE A CA 1
ATOM 804 C C . ILE A 1 100 ? 3.437 11.231 -3.999 1.00 87.88 100 ILE A C 1
ATOM 806 O O . ILE A 1 100 ? 4.335 11.204 -4.834 1.00 87.88 100 ILE A O 1
ATOM 810 N N . LEU A 1 101 ? 3.588 10.653 -2.807 1.00 85.12 101 LEU A N 1
ATOM 811 C CA . LEU A 1 101 ? 4.831 9.989 -2.400 1.00 85.12 101 LEU A CA 1
ATOM 812 C C . LEU A 1 101 ? 5.178 8.799 -3.314 1.00 85.12 101 LEU A C 1
ATOM 814 O O . LEU A 1 101 ? 6.348 8.567 -3.615 1.00 85.12 101 LEU A O 1
ATOM 818 N N . PHE A 1 102 ? 4.175 8.068 -3.808 1.00 87.81 102 PHE A N 1
ATOM 819 C CA . PHE A 1 102 ? 4.369 6.940 -4.727 1.00 87.81 102 PHE A CA 1
ATOM 820 C C . PHE A 1 102 ? 4.459 7.335 -6.202 1.00 87.81 102 PHE A C 1
ATOM 822 O O . PHE A 1 102 ? 4.727 6.468 -7.033 1.00 87.81 102 PHE A O 1
ATOM 829 N N . ILE A 1 103 ? 4.325 8.618 -6.561 1.00 88.88 103 ILE A N 1
ATOM 830 C CA . ILE A 1 103 ? 4.632 9.070 -7.930 1.00 88.88 103 ILE A CA 1
ATOM 831 C C . ILE A 1 103 ? 6.090 8.745 -8.288 1.00 88.88 103 ILE A C 1
ATOM 833 O O . ILE A 1 103 ? 6.388 8.407 -9.430 1.00 88.88 103 ILE A O 1
ATOM 837 N N . ILE A 1 104 ? 6.987 8.738 -7.297 1.00 81.62 104 ILE A N 1
ATOM 838 C CA . ILE A 1 104 ? 8.383 8.325 -7.478 1.00 81.62 104 ILE A CA 1
ATOM 839 C C . ILE A 1 104 ? 8.465 6.858 -7.919 1.00 81.62 104 ILE A C 1
ATOM 841 O O . ILE A 1 104 ? 9.260 6.541 -8.793 1.00 81.62 104 ILE A O 1
ATOM 845 N N . SER A 1 105 ? 7.609 5.972 -7.392 1.00 81.62 105 SER A N 1
ATOM 846 C CA . SER A 1 105 ? 7.542 4.571 -7.844 1.00 81.62 105 SER A CA 1
ATOM 847 C C . SER A 1 105 ? 7.090 4.463 -9.300 1.00 81.62 105 SER A C 1
ATOM 849 O O . SER A 1 105 ? 7.595 3.623 -10.039 1.00 81.62 105 SER A O 1
ATOM 851 N N . PHE A 1 106 ? 6.154 5.320 -9.721 1.00 86.69 106 PHE A N 1
ATOM 852 C CA . PHE A 1 106 ? 5.705 5.382 -11.112 1.00 86.69 106 PHE A CA 1
ATOM 853 C C . PHE A 1 106 ? 6.853 5.788 -12.046 1.00 86.69 106 PHE A C 1
ATOM 855 O O . PHE A 1 106 ? 7.049 5.147 -13.072 1.00 86.69 106 PHE A O 1
ATOM 862 N N . ILE A 1 107 ? 7.653 6.789 -11.662 1.00 85.31 107 ILE A N 1
ATOM 863 C CA . ILE A 1 107 ? 8.835 7.225 -12.425 1.00 85.31 107 ILE A CA 1
ATOM 864 C C . ILE A 1 107 ? 9.935 6.153 -12.396 1.00 85.31 107 ILE A C 1
ATOM 866 O O . ILE A 1 107 ? 10.554 5.869 -13.416 1.00 85.31 107 ILE A O 1
ATOM 870 N N . ALA A 1 108 ? 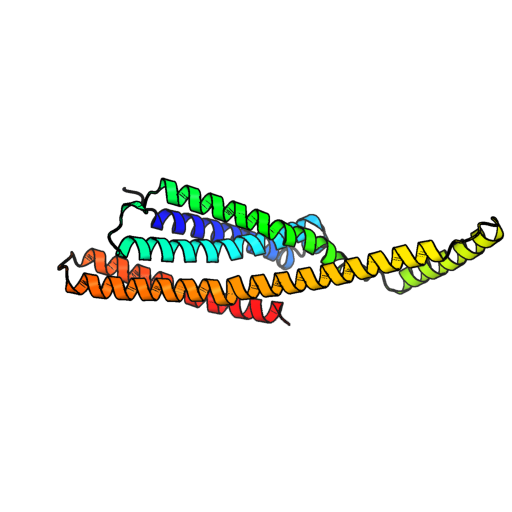10.164 5.513 -11.248 1.00 77.31 108 ALA A N 1
ATOM 871 C CA . ALA A 1 108 ? 11.166 4.457 -11.105 1.00 77.31 108 ALA A CA 1
ATOM 872 C C . ALA A 1 108 ? 10.851 3.225 -11.971 1.00 77.31 108 ALA A C 1
ATOM 874 O O . ALA A 1 108 ? 11.766 2.564 -12.461 1.00 77.31 108 ALA A O 1
ATOM 875 N N . ALA A 1 109 ? 9.569 2.937 -12.218 1.00 80.38 109 ALA A N 1
ATOM 876 C CA . ALA A 1 109 ? 9.160 1.856 -13.110 1.00 80.38 109 ALA A CA 1
ATOM 877 C C . ALA A 1 109 ? 9.609 2.072 -14.572 1.00 80.38 109 ALA A C 1
ATOM 879 O O . ALA A 1 109 ? 9.814 1.092 -15.290 1.00 80.38 109 ALA A O 1
ATOM 880 N N . ASP A 1 110 ? 9.805 3.320 -15.016 1.00 80.69 110 ASP A N 1
ATOM 881 C CA . ASP A 1 110 ? 10.359 3.632 -16.346 1.00 80.69 110 ASP A CA 1
ATOM 882 C C . ASP A 1 110 ? 11.820 3.210 -16.445 1.00 80.69 110 ASP A C 1
ATOM 884 O O . ASP A 1 110 ? 12.245 2.634 -17.448 1.00 80.69 110 ASP A O 1
ATOM 888 N N . LEU A 1 111 ? 12.572 3.462 -15.375 1.00 72.38 111 LEU A N 1
ATOM 889 C CA . LEU A 1 111 ? 13.985 3.120 -15.293 1.00 72.38 111 LEU A CA 1
ATOM 890 C C . LEU A 1 111 ? 14.161 1.597 -15.278 1.00 72.38 111 LEU A C 1
ATOM 892 O O . LEU A 1 111 ? 14.936 1.068 -16.063 1.00 72.38 111 LEU A O 1
ATOM 896 N N . TYR A 1 112 ? 13.366 0.876 -14.483 1.00 68.12 112 TYR A N 1
ATOM 897 C CA . TYR A 1 112 ? 13.500 -0.580 -14.346 1.00 68.12 112 TYR A CA 1
ATOM 898 C C . TYR A 1 112 ? 13.087 -1.367 -15.601 1.00 68.12 112 TYR A C 1
ATOM 900 O O . TYR A 1 112 ? 13.719 -2.357 -15.969 1.00 68.12 112 TYR A O 1
ATOM 908 N N . ASN A 1 113 ? 12.048 -0.917 -16.315 1.00 63.88 113 ASN A N 1
ATOM 909 C CA . ASN A 1 113 ? 11.665 -1.546 -17.584 1.00 63.88 113 ASN A CA 1
ATOM 910 C C . ASN A 1 113 ? 12.748 -1.398 -18.660 1.00 63.88 113 ASN A C 1
ATOM 912 O O . ASN A 1 113 ? 12.792 -2.211 -19.581 1.00 63.88 113 ASN A O 1
ATOM 916 N N . SER A 1 114 ? 13.639 -0.418 -18.532 1.00 59.62 114 SER A N 1
ATOM 917 C CA . SER A 1 114 ? 14.779 -0.267 -19.435 1.00 59.62 114 SER A CA 1
ATOM 918 C C . SER A 1 114 ? 15.818 -1.379 -19.257 1.00 59.62 114 SER A C 1
ATOM 920 O O . SER A 1 114 ? 16.529 -1.665 -20.211 1.00 59.62 114 SER A O 1
ATOM 922 N N . ASP A 1 115 ? 15.848 -2.063 -18.108 1.00 56.69 115 ASP A N 1
ATOM 923 C CA . ASP A 1 115 ? 16.793 -3.156 -17.843 1.00 56.69 115 ASP A CA 1
ATOM 924 C C . ASP A 1 115 ? 16.196 -4.550 -18.109 1.00 56.69 115 ASP A C 1
ATOM 926 O O . ASP A 1 115 ? 16.915 -5.462 -18.509 1.00 56.69 115 ASP A O 1
ATOM 930 N N . ILE A 1 116 ? 14.877 -4.736 -17.930 1.00 52.91 116 ILE A N 1
ATOM 931 C CA . ILE A 1 116 ? 14.209 -6.035 -18.181 1.00 52.91 116 ILE A CA 1
ATOM 932 C C . ILE A 1 116 ? 13.574 -6.117 -19.574 1.00 52.91 116 ILE A C 1
ATOM 934 O O . ILE A 1 116 ? 13.611 -7.166 -20.221 1.00 52.91 116 ILE A O 1
ATOM 938 N N . VAL A 1 117 ? 12.960 -5.026 -20.042 1.00 47.91 117 VAL A N 1
ATOM 939 C CA . VAL A 1 117 ? 12.332 -4.939 -21.375 1.00 47.91 117 VAL A CA 1
ATOM 940 C C . VAL A 1 117 ? 13.297 -4.317 -22.389 1.00 47.91 117 VAL A C 1
ATOM 942 O O . VAL A 1 117 ? 13.177 -4.574 -23.590 1.00 47.91 117 VAL A O 1
ATOM 945 N N . GLY A 1 118 ? 14.324 -3.599 -21.922 1.00 43.62 118 GLY A N 1
ATOM 946 C CA . GLY A 1 118 ? 15.524 -3.345 -22.707 1.00 43.62 118 GLY A CA 1
ATOM 947 C C . GLY A 1 118 ? 16.261 -4.646 -23.002 1.00 43.62 118 GLY A C 1
ATOM 948 O O . GLY A 1 118 ? 17.106 -5.121 -22.259 1.00 43.62 118 GLY A O 1
ATOM 949 N N . CYS A 1 119 ? 15.972 -5.176 -24.179 1.00 43.66 119 CYS A N 1
ATOM 950 C CA . CYS A 1 119 ? 16.915 -5.938 -24.973 1.00 43.66 119 CYS A CA 1
ATOM 951 C C . CYS A 1 119 ? 17.189 -7.405 -24.577 1.00 43.66 119 CYS A C 1
ATOM 953 O O . CYS A 1 119 ? 18.330 -7.847 -24.507 1.00 43.66 119 CYS A O 1
ATOM 955 N N . ARG A 1 120 ? 16.138 -8.235 -24.660 1.00 38.91 120 ARG A N 1
ATOM 956 C CA . ARG A 1 120 ? 16.218 -9.443 -25.516 1.00 38.91 120 ARG A CA 1
ATOM 957 C C . ARG A 1 120 ? 15.942 -9.105 -26.992 1.00 38.91 120 ARG A C 1
ATOM 959 O O . ARG A 1 120 ? 15.472 -9.936 -27.759 1.00 38.91 120 ARG A O 1
ATOM 966 N N . ILE A 1 121 ? 16.299 -7.890 -27.405 1.00 46.78 121 ILE A N 1
ATOM 967 C CA . ILE A 1 121 ? 16.979 -7.662 -28.673 1.00 46.78 121 ILE A CA 1
ATOM 968 C C . ILE A 1 121 ? 18.223 -8.527 -28.542 1.00 46.78 121 ILE A C 1
ATOM 970 O O . ILE A 1 121 ? 19.200 -8.141 -27.909 1.00 46.78 121 ILE A O 1
ATOM 974 N N . GLN A 1 122 ? 18.077 -9.772 -28.988 1.00 42.44 122 GLN A N 1
ATOM 975 C CA . GLN A 1 122 ? 19.118 -10.761 -29.191 1.00 42.44 122 GLN A CA 1
ATOM 976 C C . GLN A 1 122 ? 20.444 -10.015 -29.371 1.00 42.44 122 GLN A C 1
ATOM 978 O O . GLN A 1 122 ? 20.555 -9.225 -30.310 1.00 42.44 122 GLN A O 1
ATOM 983 N N . GLY A 1 123 ? 21.407 -10.181 -28.456 1.00 45.06 123 GLY A N 1
ATOM 984 C CA . GLY A 1 123 ? 22.686 -9.460 -28.501 1.00 45.06 123 GLY A CA 1
ATOM 985 C C . GLY A 1 123 ? 23.391 -9.555 -29.862 1.00 45.06 123 GLY A C 1
ATOM 986 O O . GLY A 1 123 ? 24.261 -8.747 -30.150 1.00 45.06 123 GLY A O 1
ATOM 987 N N . SER A 1 124 ? 22.954 -10.465 -30.741 1.00 48.41 124 SER A N 1
ATOM 988 C CA . SER A 1 124 ? 23.271 -10.491 -32.167 1.00 48.41 124 SER A CA 1
ATOM 989 C C . SER A 1 124 ? 22.932 -9.197 -32.922 1.00 48.41 124 SER A C 1
ATOM 991 O O . SER A 1 124 ? 23.747 -8.754 -33.719 1.00 48.41 124 SER A O 1
ATOM 993 N N . SER A 1 125 ? 21.790 -8.547 -32.692 1.00 50.34 125 SER A N 1
ATOM 994 C CA . SER A 1 125 ? 21.389 -7.348 -33.450 1.00 50.34 125 SER A CA 1
ATOM 995 C C . SER A 1 125 ? 21.983 -6.051 -32.895 1.00 50.34 125 SER A C 1
ATOM 997 O O . SER A 1 125 ? 22.347 -5.183 -33.684 1.00 50.34 125 SER A O 1
ATOM 999 N N . ALA A 1 126 ? 22.228 -5.960 -31.583 1.00 49.09 126 ALA A N 1
ATOM 1000 C CA . ALA A 1 126 ? 23.034 -4.880 -31.008 1.00 49.09 126 ALA A CA 1
ATOM 1001 C C . ALA A 1 126 ? 24.523 -5.006 -31.389 1.00 49.09 126 ALA A C 1
ATOM 1003 O O . ALA A 1 126 ? 25.155 -3.993 -31.672 1.00 49.09 126 ALA A O 1
ATOM 1004 N N . PHE A 1 127 ? 25.081 -6.222 -31.511 1.00 50.94 127 PHE A N 1
ATOM 1005 C CA . PHE A 1 127 ? 26.414 -6.414 -32.106 1.00 50.94 127 PHE A CA 1
ATOM 1006 C C . PHE A 1 127 ? 26.438 -6.072 -33.599 1.00 50.94 127 PHE A C 1
ATOM 1008 O O . PHE A 1 127 ? 27.403 -5.474 -34.068 1.00 50.94 127 PHE A O 1
ATOM 1015 N N . VAL A 1 128 ? 25.391 -6.411 -34.359 1.00 56.66 128 VAL A N 1
ATOM 1016 C CA . VAL A 1 128 ? 25.279 -6.023 -35.776 1.00 56.66 128 VAL A CA 1
ATOM 1017 C C . VAL A 1 128 ? 25.166 -4.503 -35.917 1.00 56.66 128 VAL A C 1
ATOM 1019 O O . VAL A 1 128 ? 25.814 -3.934 -36.794 1.00 56.66 128 VAL A O 1
ATOM 1022 N N . GLN A 1 129 ? 24.444 -3.821 -35.026 1.00 55.59 129 GLN A N 1
ATOM 1023 C CA . GLN A 1 129 ? 24.333 -2.364 -35.046 1.00 55.59 129 GLN A CA 1
ATOM 1024 C C . GLN A 1 129 ? 25.598 -1.675 -34.515 1.00 55.59 129 GLN A C 1
ATOM 1026 O O . GLN A 1 129 ? 26.020 -0.693 -35.110 1.00 55.59 129 GLN A O 1
ATOM 1031 N N . ALA A 1 130 ? 26.285 -2.217 -33.504 1.00 57.81 130 ALA A N 1
ATOM 1032 C CA . ALA A 1 130 ? 27.579 -1.712 -33.031 1.00 57.81 130 ALA A CA 1
ATOM 1033 C C . ALA A 1 130 ? 28.697 -1.914 -34.070 1.00 57.81 130 ALA A C 1
ATOM 1035 O O . ALA A 1 130 ? 29.535 -1.034 -34.271 1.00 57.81 130 ALA A O 1
ATOM 1036 N N . ASN A 1 131 ? 28.685 -3.036 -34.794 1.00 58.84 131 ASN A N 1
ATOM 1037 C CA . ASN A 1 131 ? 29.599 -3.273 -35.912 1.00 58.84 131 ASN A CA 1
ATOM 1038 C C . ASN A 1 131 ? 29.254 -2.397 -37.124 1.00 58.84 131 ASN A C 1
ATOM 1040 O O . ASN A 1 131 ? 30.160 -1.909 -37.801 1.00 58.84 131 ASN A O 1
ATOM 1044 N N . GLY A 1 132 ? 27.964 -2.155 -37.378 1.00 63.97 132 GLY A N 1
ATOM 1045 C CA . GLY A 1 132 ? 27.486 -1.196 -38.374 1.00 63.97 132 GLY A CA 1
ATOM 1046 C C . GLY A 1 132 ? 27.888 0.238 -38.032 1.00 63.97 132 GLY A C 1
ATOM 1047 O O . GLY A 1 132 ? 28.377 0.956 -38.901 1.00 63.97 132 GLY A O 1
ATOM 1048 N N . TRP A 1 133 ? 27.793 0.625 -36.760 1.00 66.19 133 TRP A N 1
ATOM 1049 C CA . TRP A 1 133 ? 28.166 1.953 -36.286 1.00 66.19 133 TRP A CA 1
ATOM 1050 C C . TRP A 1 133 ? 29.678 2.155 -36.346 1.00 66.19 133 TRP A C 1
ATOM 1052 O O . TRP A 1 133 ? 30.111 3.121 -36.956 1.00 66.19 133 TRP A O 1
ATOM 1062 N N . LYS A 1 134 ? 30.492 1.176 -35.917 1.00 70.00 134 LYS A N 1
ATOM 1063 C CA . LYS A 1 134 ? 31.956 1.182 -36.135 1.00 70.00 134 LYS A CA 1
ATOM 1064 C C . LYS A 1 134 ? 32.356 1.212 -37.614 1.00 70.00 134 LYS A C 1
ATOM 1066 O O . LYS A 1 134 ? 33.486 1.581 -37.948 1.00 70.00 134 LYS A O 1
ATOM 1071 N N . LYS A 1 135 ? 31.489 0.752 -38.523 1.00 73.00 135 LYS A N 1
ATOM 1072 C CA . LYS A 1 135 ? 31.720 0.808 -39.975 1.00 73.00 135 LYS A CA 1
ATOM 1073 C C . LYS A 1 135 ? 31.316 2.166 -40.558 1.00 73.00 135 LYS A C 1
ATOM 1075 O O . LYS A 1 135 ? 32.031 2.665 -41.420 1.00 73.00 135 LYS A O 1
ATOM 1080 N N . ALA A 1 136 ? 30.230 2.769 -40.075 1.00 69.12 136 ALA A N 1
ATOM 1081 C CA . ALA A 1 136 ? 29.791 4.117 -40.439 1.00 69.12 136 ALA A CA 1
ATOM 1082 C C . ALA A 1 136 ? 30.717 5.203 -39.865 1.00 69.12 136 ALA A C 1
ATOM 1084 O O . ALA A 1 136 ? 31.094 6.123 -40.581 1.00 69.12 136 ALA A O 1
ATOM 1085 N N . GLU A 1 137 ? 31.170 5.041 -38.623 1.00 69.56 137 GLU A N 1
ATOM 1086 C CA . GLU A 1 137 ? 32.137 5.902 -37.937 1.00 69.56 137 GLU A CA 1
ATOM 1087 C C . GLU A 1 137 ? 33.477 5.920 -38.681 1.00 69.56 137 GLU A C 1
ATOM 1089 O O . GLU A 1 137 ? 33.987 6.986 -39.010 1.00 69.56 137 GLU A O 1
ATOM 1094 N N . ARG A 1 138 ? 33.990 4.748 -39.090 1.00 71.31 138 ARG A N 1
ATOM 1095 C CA . ARG A 1 138 ? 35.183 4.655 -39.955 1.00 71.31 138 ARG A CA 1
ATOM 1096 C C . ARG A 1 138 ? 34.994 5.260 -41.348 1.00 71.31 138 ARG A C 1
ATOM 1098 O O . ARG A 1 138 ? 35.991 5.578 -41.992 1.00 71.31 138 ARG A O 1
ATOM 1105 N N . LYS A 1 139 ? 33.754 5.379 -41.830 1.00 72.69 139 LYS A N 1
ATOM 1106 C CA . LYS A 1 139 ? 33.444 6.023 -43.112 1.00 72.69 139 LYS A CA 1
ATOM 1107 C C . LYS A 1 139 ? 33.407 7.546 -42.962 1.00 72.69 139 LYS A C 1
ATOM 1109 O O . LYS A 1 139 ? 34.057 8.226 -43.739 1.00 72.69 139 LYS A O 1
ATOM 1114 N N . MET A 1 140 ? 32.766 8.060 -41.911 1.00 63.72 140 MET A N 1
ATOM 1115 C CA . MET A 1 140 ? 32.722 9.500 -41.624 1.00 63.72 140 MET A CA 1
ATOM 1116 C C . MET A 1 140 ? 34.086 10.078 -41.221 1.00 63.72 140 MET A C 1
ATOM 1118 O O . MET A 1 140 ? 34.433 11.162 -41.675 1.00 63.72 140 MET A O 1
ATOM 1122 N N . LEU A 1 141 ? 34.901 9.332 -40.463 1.00 64.25 141 LEU A N 1
ATOM 1123 C CA . LEU A 1 141 ? 36.282 9.716 -40.120 1.00 64.25 141 LEU A CA 1
ATOM 1124 C C . LEU A 1 141 ? 37.215 9.830 -41.334 1.00 64.25 141 LEU A C 1
ATOM 1126 O O . LEU A 1 141 ? 38.291 10.402 -41.215 1.00 64.25 141 LEU A O 1
ATOM 1130 N N . LYS A 1 142 ? 36.840 9.262 -42.487 1.00 67.94 142 LYS A N 1
ATOM 1131 C CA . LYS A 1 142 ? 37.607 9.395 -43.734 1.00 67.94 142 LYS A CA 1
ATOM 1132 C C . LYS A 1 142 ? 37.165 10.569 -44.606 1.00 67.94 142 LYS A C 1
ATOM 1134 O O . LYS A 1 142 ? 37.909 10.927 -45.510 1.00 67.94 142 LYS A O 1
ATOM 1139 N N . GLU A 1 143 ? 35.974 11.117 -44.382 1.00 67.62 143 GLU A N 1
ATOM 1140 C CA . GLU A 1 143 ? 35.360 12.122 -45.266 1.00 67.62 143 GLU A CA 1
ATOM 1141 C C . GLU A 1 143 ? 35.364 13.533 -44.673 1.00 67.62 143 GLU A C 1
ATOM 1143 O O . GLU A 1 143 ? 35.271 14.506 -45.414 1.00 67.62 143 GLU A O 1
ATOM 1148 N N . HIS A 1 144 ? 35.532 13.663 -43.360 1.00 57.53 144 HIS A N 1
ATOM 1149 C CA . HIS A 1 144 ? 35.705 14.948 -42.701 1.00 57.53 144 HIS A CA 1
ATOM 1150 C C . HIS A 1 144 ? 36.873 14.863 -41.718 1.00 57.53 144 HIS A C 1
ATOM 1152 O O . HIS A 1 144 ? 36.829 14.048 -40.797 1.00 57.53 144 HIS A O 1
ATOM 1158 N N . ASP A 1 145 ? 37.865 15.750 -41.867 1.00 63.91 145 ASP A N 1
ATOM 1159 C CA . ASP A 1 145 ? 38.891 16.077 -40.859 1.00 63.91 145 ASP A CA 1
ATOM 1160 C C . ASP A 1 145 ? 38.243 16.751 -39.629 1.00 63.91 145 ASP A C 1
ATOM 1162 O O . ASP A 1 145 ? 38.586 17.858 -39.209 1.00 63.91 145 ASP A O 1
ATOM 1166 N N . LEU A 1 146 ? 37.222 16.111 -39.059 1.00 57.69 146 LEU A N 1
ATOM 1167 C CA . LEU A 1 146 ? 36.615 16.534 -37.816 1.00 57.69 146 LEU A CA 1
ATOM 1168 C C . LEU A 1 146 ? 37.551 16.095 -36.693 1.00 57.69 146 LEU A C 1
ATOM 1170 O O . LEU A 1 146 ? 37.649 14.910 -36.372 1.00 57.69 146 LEU A O 1
ATOM 1174 N N . HIS A 1 147 ? 38.223 17.068 -36.081 1.00 64.44 147 HIS A N 1
ATOM 1175 C CA . HIS A 1 147 ? 38.910 16.884 -34.810 1.00 64.44 147 HIS A CA 1
ATOM 1176 C C . HIS A 1 147 ? 37.910 16.358 -33.772 1.00 64.44 147 HIS A C 1
ATOM 1178 O O . HIS A 1 147 ? 37.118 17.102 -33.195 1.00 64.44 147 HIS A O 1
ATOM 1184 N N . PHE A 1 148 ? 37.924 15.043 -33.562 1.00 59.97 148 PHE A N 1
ATOM 1185 C CA . PHE A 1 148 ? 37.153 14.392 -32.518 1.00 59.97 148 PHE A CA 1
ATOM 1186 C C . PHE A 1 148 ? 37.703 14.876 -31.174 1.00 59.97 148 PHE A C 1
ATOM 1188 O O . PHE A 1 148 ? 38.897 14.740 -30.917 1.00 59.97 148 PHE A O 1
ATOM 1195 N N . TYR A 1 149 ? 36.854 15.466 -30.331 1.00 60.06 149 TYR A N 1
ATOM 1196 C CA . TYR A 1 149 ? 37.213 15.880 -28.974 1.00 60.06 149 TYR A CA 1
ATOM 1197 C C . TYR A 1 149 ? 36.858 14.744 -27.999 1.00 60.06 149 TYR A C 1
ATOM 1199 O O . TYR A 1 149 ? 35.742 14.718 -27.471 1.00 60.06 149 TYR A O 1
ATOM 1207 N N . PRO A 1 150 ? 37.770 13.786 -27.731 1.00 68.69 150 PRO A N 1
ATOM 1208 C CA . PRO A 1 150 ? 37.495 12.641 -26.858 1.00 68.69 150 PRO A CA 1
ATOM 1209 C C . PRO A 1 150 ? 37.114 13.056 -25.430 1.00 68.69 150 PRO A C 1
ATOM 1211 O O . PRO A 1 150 ? 36.426 12.314 -24.733 1.00 68.69 150 PRO A O 1
ATOM 1214 N N . SER A 1 151 ? 37.502 14.259 -25.000 1.00 71.00 151 SER A N 1
ATOM 1215 C CA . SER A 1 151 ? 37.180 14.804 -23.680 1.00 71.00 151 SER A CA 1
ATOM 1216 C C . SER A 1 151 ? 35.676 14.996 -23.450 1.00 71.00 151 SER A C 1
ATOM 1218 O O . SER A 1 151 ? 35.185 14.682 -22.365 1.00 71.00 151 SER A O 1
ATOM 1220 N N . ALA A 1 152 ? 34.923 15.442 -24.460 1.00 66.81 152 ALA A N 1
ATOM 1221 C CA . ALA A 1 152 ? 33.477 15.642 -24.338 1.00 66.81 152 ALA A CA 1
ATOM 1222 C C . ALA A 1 152 ? 32.729 14.303 -24.216 1.00 66.81 152 ALA A C 1
ATOM 1224 O O . ALA A 1 152 ? 31.825 14.159 -23.393 1.00 66.81 152 ALA A O 1
ATOM 1225 N N . PHE A 1 153 ? 33.153 13.294 -24.981 1.00 70.25 153 PHE A N 1
ATOM 1226 C CA . PHE A 1 153 ? 32.553 11.960 -24.950 1.00 70.25 153 PHE A CA 1
ATOM 1227 C C . PHE A 1 153 ? 32.779 11.244 -23.607 1.00 70.25 153 PHE A C 1
ATOM 1229 O O . PHE A 1 153 ? 31.854 10.639 -23.055 1.00 70.25 153 PHE A O 1
ATOM 1236 N N . VAL A 1 154 ? 33.987 11.355 -23.044 1.00 76.00 154 VAL A N 1
ATOM 1237 C CA . VAL A 1 154 ? 34.316 10.792 -21.724 1.00 76.00 154 VAL A CA 1
ATOM 1238 C C . VAL A 1 154 ? 33.508 11.478 -20.620 1.00 76.00 154 VAL A C 1
ATOM 1240 O O . VAL A 1 154 ? 32.980 10.795 -19.743 1.00 76.00 154 VAL A O 1
ATOM 1243 N N . SER A 1 155 ? 33.343 12.803 -20.688 1.00 79.69 155 SER A N 1
ATOM 1244 C CA . SER A 1 155 ? 32.555 13.556 -19.705 1.00 79.69 155 SER A CA 1
ATOM 1245 C C . SER A 1 155 ? 31.077 13.152 -19.710 1.00 79.69 155 SER A C 1
ATOM 1247 O O . SER A 1 155 ? 30.534 12.849 -18.649 1.00 79.69 155 SER A O 1
ATOM 1249 N N . ILE A 1 156 ? 30.448 13.052 -20.887 1.00 74.81 156 ILE A N 1
ATOM 1250 C CA . ILE A 1 156 ? 29.041 12.634 -21.010 1.00 74.81 156 ILE A CA 1
ATOM 1251 C C . ILE A 1 156 ? 28.850 11.206 -20.482 1.00 74.81 156 ILE A C 1
ATOM 1253 O O . ILE A 1 156 ? 27.927 10.948 -19.709 1.00 74.81 156 ILE A O 1
ATOM 1257 N N . SER A 1 157 ? 29.750 10.289 -20.844 1.00 74.50 157 SER A N 1
ATOM 1258 C CA . SER A 1 157 ? 29.686 8.893 -20.394 1.00 74.50 157 SER A CA 1
ATOM 1259 C C . SER A 1 157 ? 29.820 8.774 -18.871 1.00 74.50 157 SER A C 1
ATOM 1261 O O . SER A 1 157 ? 29.081 8.019 -18.238 1.00 74.50 157 SER A O 1
ATOM 1263 N N . PHE A 1 158 ? 30.714 9.561 -18.264 1.00 77.00 158 PHE A N 1
ATOM 1264 C CA . PHE A 1 158 ? 30.899 9.592 -16.814 1.00 77.00 158 PHE A CA 1
ATOM 1265 C C . PHE A 1 158 ? 29.673 10.155 -16.079 1.00 77.00 158 PHE A C 1
ATOM 1267 O O . PHE A 1 158 ? 29.239 9.581 -15.080 1.00 77.00 158 PHE A O 1
ATOM 1274 N N . SER A 1 159 ? 29.062 11.229 -16.591 1.00 78.12 159 SER A N 1
ATOM 1275 C CA . SER A 1 159 ? 27.837 11.799 -16.016 1.00 78.12 159 SER A CA 1
ATOM 1276 C C . SER A 1 159 ? 26.660 10.822 -16.064 1.00 78.12 159 SER A C 1
ATOM 1278 O O . SER A 1 159 ? 25.935 10.707 -15.077 1.00 78.12 159 SER A O 1
ATOM 1280 N N . ILE A 1 160 ? 26.491 10.082 -17.165 1.00 73.44 160 ILE A N 1
ATOM 1281 C CA . ILE A 1 160 ? 25.447 9.051 -17.287 1.00 73.44 160 ILE A CA 1
ATOM 1282 C C . ILE A 1 160 ? 25.683 7.926 -16.273 1.00 73.44 160 ILE A C 1
ATOM 1284 O O . ILE A 1 160 ? 24.748 7.519 -15.581 1.00 73.44 160 ILE A O 1
ATOM 1288 N N . PHE A 1 161 ? 26.930 7.465 -16.126 1.00 74.62 161 PHE A N 1
ATOM 1289 C CA . PHE A 1 161 ? 27.276 6.426 -15.156 1.00 74.62 161 PHE A CA 1
ATOM 1290 C C . PHE A 1 161 ? 26.973 6.866 -13.718 1.00 74.62 161 PHE A C 1
ATOM 1292 O O . PHE A 1 161 ? 26.278 6.156 -12.990 1.00 74.62 161 PHE A O 1
ATOM 1299 N N . PHE A 1 162 ? 27.411 8.065 -13.323 1.00 73.56 162 PHE A N 1
ATOM 1300 C CA . PHE A 1 162 ? 27.175 8.588 -11.976 1.00 73.56 162 PHE A CA 1
ATOM 1301 C C . PHE A 1 162 ? 25.683 8.781 -11.679 1.00 73.56 162 PHE A C 1
ATOM 1303 O O . PHE A 1 162 ? 25.211 8.415 -10.602 1.00 73.56 162 PHE A O 1
ATOM 1310 N N . LEU A 1 163 ? 24.924 9.298 -12.651 1.00 71.31 163 LEU A N 1
ATOM 1311 C CA . LEU A 1 163 ? 23.479 9.460 -12.527 1.00 71.31 163 LEU A CA 1
ATOM 1312 C C . LEU A 1 163 ? 22.793 8.101 -12.334 1.00 71.31 163 LEU A C 1
ATOM 1314 O O . LEU A 1 163 ? 21.971 7.956 -11.432 1.00 71.31 163 LEU A O 1
ATOM 1318 N N . SER A 1 164 ? 23.172 7.089 -13.120 1.00 72.00 164 SER A N 1
ATOM 1319 C CA . SER A 1 164 ? 22.609 5.738 -13.013 1.00 72.00 164 SER A CA 1
ATOM 1320 C C . SER A 1 164 ? 22.889 5.088 -11.650 1.00 72.00 164 SER A C 1
ATOM 1322 O O . SER A 1 164 ? 21.969 4.567 -11.019 1.00 72.00 164 SER A O 1
ATOM 1324 N N . ALA A 1 165 ? 24.116 5.215 -11.131 1.00 73.12 165 ALA A N 1
ATOM 1325 C CA . ALA A 1 165 ? 24.490 4.728 -9.805 1.00 73.12 165 ALA A CA 1
ATOM 1326 C C . ALA A 1 165 ? 23.706 5.437 -8.689 1.00 73.12 165 ALA A C 1
ATOM 1328 O O . ALA A 1 165 ? 23.172 4.787 -7.787 1.00 73.12 165 ALA A O 1
ATOM 1329 N N . PHE A 1 166 ? 23.575 6.765 -8.768 1.00 75.94 166 PHE A N 1
ATOM 1330 C CA . PHE A 1 166 ? 22.794 7.547 -7.809 1.00 75.94 166 PHE A CA 1
ATOM 1331 C C . PHE A 1 166 ? 21.317 7.127 -7.792 1.00 75.94 166 PHE A C 1
ATOM 1333 O O . PHE A 1 166 ? 20.731 6.937 -6.722 1.00 75.94 166 PHE A O 1
ATOM 1340 N N . PHE A 1 167 ? 20.718 6.923 -8.968 1.00 74.62 167 PHE A N 1
ATOM 1341 C CA . PHE A 1 167 ? 19.340 6.448 -9.074 1.00 74.62 167 PHE A CA 1
ATOM 1342 C C . PHE A 1 167 ? 19.174 5.048 -8.491 1.00 74.62 167 PHE A C 1
ATOM 1344 O O . PHE A 1 167 ? 18.237 4.824 -7.727 1.00 74.62 167 PHE A O 1
ATOM 1351 N N . HIS A 1 168 ? 20.097 4.132 -8.781 1.00 75.31 168 HIS A N 1
ATOM 1352 C CA . HIS A 1 168 ? 20.058 2.771 -8.256 1.00 75.31 168 HIS A CA 1
ATOM 1353 C C . HIS A 1 168 ? 20.081 2.747 -6.719 1.00 75.31 168 HIS A C 1
ATOM 1355 O O . HIS A 1 168 ? 19.227 2.117 -6.092 1.00 75.31 168 HIS A O 1
ATOM 1361 N N . HIS A 1 169 ? 20.981 3.514 -6.094 1.00 82.12 169 HIS A N 1
ATOM 1362 C CA . HIS A 1 169 ? 21.013 3.655 -4.635 1.00 82.12 169 HIS A CA 1
ATOM 1363 C C . HIS A 1 169 ? 19.738 4.291 -4.074 1.00 82.12 169 HIS A C 1
ATOM 1365 O O . HIS A 1 169 ? 19.248 3.864 -3.029 1.00 82.12 169 HIS A O 1
ATOM 1371 N N . THR A 1 170 ? 19.168 5.272 -4.775 1.00 79.62 170 THR A N 1
ATOM 1372 C CA . THR A 1 170 ? 17.922 5.929 -4.358 1.00 79.62 170 THR A CA 1
ATOM 1373 C C . THR A 1 170 ? 16.738 4.960 -4.389 1.00 79.62 170 THR A C 1
ATOM 1375 O O . THR A 1 170 ? 15.955 4.924 -3.441 1.00 79.62 170 THR A O 1
ATOM 1378 N N . VAL A 1 171 ? 16.619 4.134 -5.434 1.00 78.62 171 VAL A N 1
ATOM 1379 C CA . VAL A 1 171 ? 15.556 3.121 -5.557 1.00 78.62 171 VAL A CA 1
ATOM 1380 C C . VAL A 1 171 ? 15.694 2.048 -4.477 1.00 78.62 171 VAL A C 1
ATOM 1382 O O . VAL A 1 171 ? 14.701 1.707 -3.836 1.00 78.62 171 VAL A O 1
ATOM 1385 N N . GLN A 1 172 ? 16.911 1.564 -4.211 1.00 81.75 172 GLN A N 1
ATOM 1386 C CA . GLN A 1 172 ? 17.159 0.605 -3.130 1.00 81.75 172 GLN A CA 1
ATOM 1387 C C . GLN A 1 172 ? 16.825 1.191 -1.754 1.00 81.75 172 GLN A C 1
ATOM 1389 O O . GLN A 1 172 ? 16.094 0.572 -0.981 1.00 81.75 172 GLN A O 1
ATOM 1394 N N . ALA A 1 173 ? 17.304 2.402 -1.457 1.00 84.50 173 ALA A N 1
ATOM 1395 C CA . ALA A 1 173 ? 17.000 3.087 -0.204 1.00 84.50 173 ALA A CA 1
ATOM 1396 C C . ALA A 1 173 ? 15.489 3.295 -0.031 1.00 84.50 173 ALA A C 1
ATOM 1398 O O . ALA A 1 173 ? 14.953 3.097 1.059 1.00 84.50 173 ALA A O 1
ATOM 1399 N N . TYR A 1 174 ? 14.791 3.634 -1.114 1.00 82.25 174 TYR A N 1
ATOM 1400 C CA . TYR A 1 174 ? 13.343 3.777 -1.125 1.00 82.25 174 TYR A CA 1
ATOM 1401 C C . TYR A 1 174 ? 12.616 2.445 -0.885 1.00 82.25 174 TYR A C 1
ATOM 1403 O O . TYR A 1 174 ? 11.684 2.407 -0.083 1.00 82.25 174 TYR A O 1
ATOM 1411 N N . GLY A 1 175 ? 13.065 1.346 -1.496 1.00 81.12 175 GLY A N 1
ATOM 1412 C CA . GLY A 1 175 ? 12.537 0.002 -1.238 1.00 81.12 175 GLY A CA 1
ATOM 1413 C C . GLY A 1 175 ? 12.719 -0.429 0.221 1.00 81.12 175 GLY A C 1
ATOM 1414 O O . GLY A 1 175 ? 11.769 -0.882 0.859 1.00 81.12 175 GLY A O 1
ATOM 1415 N N . ILE A 1 176 ? 13.904 -0.197 0.795 1.00 85.25 176 ILE A N 1
ATOM 1416 C CA . ILE A 1 176 ? 14.185 -0.459 2.216 1.00 85.25 176 ILE A CA 1
ATOM 1417 C C . ILE A 1 176 ? 13.302 0.417 3.115 1.00 85.25 176 ILE A C 1
ATOM 1419 O O . ILE A 1 176 ? 12.733 -0.068 4.092 1.00 85.25 176 ILE A O 1
ATOM 1423 N N . PHE A 1 177 ? 13.146 1.701 2.785 1.00 84.50 177 PHE A N 1
ATOM 1424 C CA . PHE A 1 177 ? 12.278 2.613 3.528 1.00 84.50 177 PHE A CA 1
ATOM 1425 C C . PHE A 1 177 ? 10.819 2.143 3.517 1.00 84.50 177 PHE A C 1
ATOM 1427 O O . PHE A 1 177 ? 10.190 2.088 4.575 1.00 84.50 177 PHE A O 1
ATOM 1434 N N . GLN A 1 178 ? 10.292 1.753 2.352 1.00 81.31 178 GLN A N 1
ATOM 1435 C CA . GLN A 1 178 ? 8.962 1.154 2.245 1.00 81.31 178 GLN A CA 1
ATOM 1436 C C . GLN A 1 178 ? 8.865 -0.105 3.115 1.00 81.31 178 GLN A C 1
ATOM 1438 O O . GLN A 1 178 ? 7.935 -0.229 3.908 1.00 81.31 178 GLN A O 1
ATOM 1443 N N . PHE A 1 179 ? 9.843 -1.009 3.027 1.00 83.75 179 PHE A N 1
ATOM 1444 C CA . PHE A 1 179 ? 9.873 -2.225 3.835 1.00 83.75 179 PHE A CA 1
ATOM 1445 C C . PHE A 1 179 ? 9.796 -1.916 5.336 1.00 83.75 179 PHE A C 1
ATOM 1447 O O . PHE A 1 179 ? 8.945 -2.463 6.032 1.00 83.75 179 PHE A O 1
ATOM 1454 N N . ILE A 1 180 ? 10.619 -0.998 5.845 1.00 86.00 180 ILE A N 1
ATOM 1455 C CA . ILE A 1 180 ? 10.602 -0.623 7.267 1.00 86.00 180 ILE A CA 1
ATOM 1456 C C . ILE A 1 180 ? 9.243 -0.029 7.650 1.00 86.00 180 ILE A C 1
ATOM 1458 O O . ILE A 1 180 ? 8.673 -0.378 8.687 1.00 86.00 180 ILE A O 1
ATOM 1462 N N . LEU A 1 181 ? 8.702 0.858 6.816 1.00 81.88 181 LEU A N 1
ATOM 1463 C CA . LEU A 1 181 ? 7.455 1.551 7.114 1.00 81.88 181 LEU A CA 1
ATOM 1464 C C . LEU A 1 181 ? 6.254 0.587 7.133 1.00 81.88 181 LEU A C 1
ATOM 1466 O O . LEU A 1 181 ? 5.388 0.702 8.003 1.00 81.88 181 LEU A O 1
ATOM 1470 N N . PHE A 1 182 ? 6.209 -0.397 6.234 1.00 77.94 182 PHE A N 1
ATOM 1471 C CA . PHE A 1 182 ? 5.051 -1.288 6.090 1.00 77.94 182 PHE A CA 1
ATOM 1472 C C . PHE A 1 182 ? 5.182 -2.609 6.832 1.00 77.94 182 PHE A C 1
ATOM 1474 O O . PHE A 1 182 ? 4.217 -3.040 7.460 1.00 77.94 182 PHE A O 1
ATOM 1481 N N . SER A 1 183 ? 6.352 -3.237 6.793 1.00 80.31 183 SER A N 1
ATOM 1482 C CA . SER A 1 183 ? 6.580 -4.539 7.423 1.00 80.31 183 SER A CA 1
ATOM 1483 C C . SER A 1 183 ? 6.819 -4.412 8.920 1.00 80.31 183 SER A C 1
ATOM 1485 O O . SER A 1 183 ? 6.478 -5.322 9.670 1.00 80.31 183 SER A O 1
ATOM 1487 N N . CYS A 1 184 ? 7.389 -3.287 9.365 1.00 84.69 184 CYS A N 1
ATOM 1488 C CA . CYS A 1 184 ? 7.754 -3.090 10.765 1.00 84.69 184 CYS A CA 1
ATOM 1489 C C . CYS A 1 184 ? 6.862 -2.043 11.434 1.00 84.69 184 CYS A C 1
ATOM 1491 O O . CYS A 1 184 ? 6.165 -2.355 12.400 1.00 84.69 184 CYS A O 1
ATOM 1493 N N . LEU A 1 185 ? 6.848 -0.805 10.927 1.00 85.94 185 LEU A N 1
ATOM 1494 C CA . LEU A 1 185 ? 6.224 0.318 11.632 1.00 85.94 185 LEU A CA 1
ATOM 1495 C C . LEU A 1 185 ? 4.696 0.199 11.696 1.00 85.94 185 LEU A C 1
ATOM 1497 O O . LEU A 1 185 ? 4.127 0.330 12.777 1.00 85.94 185 LEU A O 1
ATOM 1501 N N . ALA A 1 186 ? 4.021 -0.068 10.575 1.00 83.06 186 ALA A N 1
ATOM 1502 C CA . ALA A 1 186 ? 2.564 -0.211 10.553 1.00 83.06 186 ALA A CA 1
ATOM 1503 C C . ALA A 1 186 ? 2.041 -1.307 11.512 1.00 83.06 186 ALA A C 1
ATOM 1505 O O . ALA A 1 186 ? 1.227 -0.974 12.381 1.00 83.06 186 ALA A O 1
ATOM 1506 N N . PRO A 1 187 ? 2.501 -2.575 11.451 1.00 81.69 187 PRO A N 1
ATOM 1507 C CA . PRO A 1 187 ? 2.040 -3.610 12.375 1.00 81.69 187 PRO A CA 1
ATOM 1508 C C . PRO A 1 187 ? 2.463 -3.336 13.820 1.00 81.69 187 PRO A C 1
ATOM 1510 O O . PRO A 1 187 ? 1.686 -3.616 14.734 1.00 81.69 187 PRO A O 1
ATOM 1513 N N . PHE A 1 188 ? 3.633 -2.726 14.049 1.00 86.50 188 PHE A N 1
ATOM 1514 C CA . PHE A 1 188 ? 4.046 -2.299 15.385 1.00 86.50 188 PHE A CA 1
ATOM 1515 C C . PHE A 1 188 ? 3.080 -1.264 15.975 1.00 86.50 188 PHE A C 1
ATOM 1517 O O . PHE A 1 188 ? 2.587 -1.454 17.086 1.00 86.50 188 PHE A O 1
ATOM 1524 N N . LEU A 1 189 ? 2.743 -0.210 15.224 1.00 84.56 189 LEU A N 1
ATOM 1525 C CA . LEU A 1 189 ? 1.785 0.810 15.657 1.00 84.56 189 LEU A CA 1
ATOM 1526 C C . LEU A 1 189 ? 0.396 0.212 15.880 1.00 84.56 189 LEU A C 1
ATOM 1528 O O . LEU A 1 189 ? -0.246 0.503 16.888 1.00 84.56 189 LEU A O 1
ATOM 1532 N N . MET A 1 190 ? -0.070 -0.653 14.978 1.00 83.25 190 MET A N 1
ATOM 1533 C CA . MET A 1 190 ? -1.348 -1.341 15.149 1.00 83.25 190 MET A CA 1
ATOM 1534 C C . MET A 1 190 ? -1.375 -2.214 16.405 1.00 83.25 190 MET A C 1
ATOM 1536 O O . MET A 1 190 ? -2.364 -2.180 17.136 1.00 83.25 190 MET A O 1
ATOM 1540 N N . SER A 1 191 ? -0.298 -2.953 16.680 1.00 83.00 191 SER A N 1
ATOM 1541 C CA . SER A 1 191 ? -0.158 -3.774 17.885 1.00 83.00 191 SER A CA 1
ATOM 1542 C C . SER A 1 191 ? -0.140 -2.910 19.147 1.00 83.00 191 SER A C 1
ATOM 1544 O O . SER A 1 191 ? -0.906 -3.162 20.077 1.00 83.00 191 SER A O 1
ATOM 1546 N N . LEU A 1 192 ? 0.644 -1.827 19.150 1.00 88.00 192 LEU A N 1
ATOM 1547 C CA . LEU A 1 192 ? 0.745 -0.888 20.265 1.00 88.00 192 LEU A CA 1
ATOM 1548 C C . LEU A 1 192 ? -0.609 -0.239 20.583 1.00 88.00 192 LEU A C 1
ATOM 1550 O O . LEU A 1 192 ? -1.077 -0.303 21.721 1.00 88.00 192 LEU A O 1
ATOM 1554 N N . PHE A 1 193 ? -1.275 0.351 19.586 1.00 84.12 193 PHE A N 1
ATOM 1555 C CA . PHE A 1 193 ? -2.580 0.990 19.781 1.00 84.12 193 PHE A CA 1
ATOM 1556 C C . PHE A 1 193 ? -3.683 -0.028 20.090 1.00 84.12 193 PHE A C 1
ATOM 1558 O O . PHE A 1 193 ? -4.574 0.258 20.894 1.00 84.12 193 PHE A O 1
ATOM 1565 N N . GLY A 1 194 ? -3.616 -1.229 19.513 1.00 82.38 194 GLY A N 1
ATOM 1566 C CA . GLY A 1 194 ? -4.508 -2.337 19.845 1.00 82.38 194 GLY A CA 1
ATOM 1567 C C . GLY A 1 194 ? -4.374 -2.753 21.310 1.00 82.38 194 GLY A C 1
ATOM 1568 O O . GLY A 1 194 ? -5.373 -2.825 22.027 1.00 82.38 194 GLY A O 1
ATOM 1569 N N . PHE A 1 195 ? -3.143 -2.934 21.789 1.00 86.62 195 PHE A N 1
ATOM 1570 C CA . PHE A 1 195 ? -2.850 -3.272 23.180 1.00 86.62 195 PHE A CA 1
ATOM 1571 C C . PHE A 1 195 ? -3.313 -2.177 24.147 1.00 86.62 195 PHE A C 1
ATOM 1573 O O . PHE A 1 195 ? -4.023 -2.466 25.111 1.00 86.62 195 PHE A O 1
ATOM 1580 N N . MET A 1 196 ? -3.003 -0.911 23.852 1.00 84.50 196 MET A N 1
ATOM 1581 C CA . MET A 1 196 ? -3.468 0.233 24.645 1.00 84.50 196 MET A CA 1
ATOM 1582 C C . MET A 1 196 ? -4.998 0.308 24.710 1.00 84.50 196 MET A C 1
ATOM 1584 O O . MET A 1 196 ? -5.563 0.581 25.768 1.00 84.50 196 MET A O 1
ATOM 1588 N N . THR A 1 197 ? -5.686 0.010 23.604 1.00 81.00 197 THR A N 1
ATOM 1589 C CA . THR A 1 197 ? -7.154 -0.050 23.567 1.00 81.00 197 THR A CA 1
ATOM 1590 C C . THR A 1 197 ? -7.684 -1.143 24.500 1.00 81.00 197 THR A C 1
ATOM 1592 O O . THR A 1 197 ? -8.612 -0.893 25.266 1.00 81.00 197 THR A O 1
ATOM 1595 N N . ILE A 1 198 ? -7.069 -2.331 24.509 1.00 83.56 198 ILE A N 1
ATOM 1596 C CA . ILE A 1 198 ? -7.453 -3.433 25.408 1.00 83.56 198 ILE A CA 1
ATOM 1597 C C . ILE A 1 198 ? -7.240 -3.050 26.878 1.00 83.56 198 ILE A C 1
ATOM 1599 O O . ILE A 1 198 ? -8.113 -3.311 27.709 1.00 83.56 198 ILE A O 1
ATOM 1603 N N . LEU A 1 199 ? -6.106 -2.425 27.212 1.00 87.12 199 LEU A N 1
ATOM 1604 C CA . LEU A 1 199 ? -5.830 -1.964 28.576 1.00 87.12 199 LEU A CA 1
ATOM 1605 C C . LEU A 1 199 ? -6.862 -0.936 29.046 1.00 87.12 199 LEU A C 1
ATOM 1607 O O . LEU A 1 199 ? -7.382 -1.055 30.158 1.00 87.12 199 LEU A O 1
ATOM 1611 N N . ASN A 1 200 ? -7.209 0.024 28.189 1.00 82.12 200 ASN A N 1
ATOM 1612 C CA . ASN A 1 200 ? -8.202 1.039 28.522 1.00 82.12 200 ASN A CA 1
ATOM 1613 C C . ASN A 1 200 ? -9.599 0.432 28.689 1.00 82.12 200 ASN A C 1
ATOM 1615 O O . ASN A 1 200 ? -10.266 0.741 29.672 1.00 82.12 200 ASN A O 1
ATOM 1619 N N . ILE A 1 201 ? -10.005 -0.513 27.833 1.00 78.31 201 ILE A N 1
ATOM 1620 C CA . ILE A 1 201 ? -11.276 -1.238 27.997 1.00 78.31 201 ILE A CA 1
ATOM 1621 C C . ILE A 1 201 ? -11.301 -1.997 29.329 1.00 78.31 201 ILE A C 1
ATOM 1623 O O . ILE A 1 201 ? -12.289 -1.913 30.060 1.00 78.31 201 ILE A O 1
ATOM 1627 N N . LYS A 1 202 ? -10.219 -2.706 29.691 1.00 84.56 202 LYS A N 1
ATOM 1628 C CA . LYS A 1 202 ? -10.124 -3.413 30.983 1.00 84.56 202 LYS A CA 1
ATOM 1629 C C . LYS A 1 202 ? -10.265 -2.452 32.163 1.00 84.56 202 LYS A C 1
ATOM 1631 O O . LYS A 1 202 ? -10.983 -2.770 33.110 1.00 84.56 202 LYS A O 1
ATOM 1636 N N . ARG A 1 203 ? -9.643 -1.273 32.083 1.00 84.19 203 ARG A N 1
ATOM 1637 C CA . ARG A 1 203 ? -9.738 -0.236 33.117 1.00 84.19 203 ARG A CA 1
ATOM 1638 C C . ARG A 1 203 ? -11.156 0.330 33.228 1.00 84.19 203 ARG A C 1
ATOM 1640 O O . ARG A 1 203 ? -11.696 0.381 34.329 1.00 84.19 203 ARG A O 1
ATOM 1647 N N . SER A 1 204 ? -11.800 0.672 32.113 1.00 74.88 204 SER A N 1
ATOM 1648 C CA . SER A 1 204 ? -13.185 1.171 32.100 1.00 74.88 204 SER A CA 1
ATOM 1649 C C . SER A 1 204 ? -14.194 0.121 32.580 1.00 74.88 204 SER A C 1
ATOM 1651 O O . SER A 1 204 ? -15.187 0.460 33.222 1.00 74.88 204 SER A O 1
ATOM 1653 N N . CYS A 1 205 ? -13.926 -1.166 32.339 1.00 75.19 205 CYS A N 1
ATOM 1654 C CA . CYS A 1 205 ? -14.758 -2.273 32.808 1.00 75.19 205 CYS A CA 1
ATOM 1655 C C . CYS A 1 205 ? -14.794 -2.422 34.333 1.00 75.19 205 CYS A C 1
ATOM 1657 O O . CYS A 1 205 ? -15.779 -2.953 34.843 1.00 75.19 205 CYS A O 1
ATOM 1659 N N . MET A 1 206 ? -13.743 -1.995 35.038 1.00 78.44 206 MET A N 1
ATOM 1660 C CA . MET A 1 206 ? -13.710 -2.014 36.503 1.00 78.44 206 MET A CA 1
ATOM 1661 C C . MET A 1 206 ? -14.532 -0.874 37.114 1.00 78.44 206 MET A C 1
ATOM 1663 O O . MET A 1 206 ? -15.017 -1.011 38.230 1.00 78.44 206 MET A O 1
ATOM 1667 N N . VAL A 1 207 ? -14.702 0.232 36.384 1.00 77.44 207 VAL A N 1
ATOM 1668 C CA . VAL A 1 207 ? -15.321 1.460 36.906 1.00 77.44 207 VAL A CA 1
ATOM 1669 C C . VAL A 1 207 ? -16.816 1.546 36.583 1.00 77.44 207 VAL A C 1
ATOM 1671 O O . VAL A 1 207 ? -17.570 2.117 37.363 1.00 77.44 207 VAL A O 1
ATOM 1674 N N . ALA A 1 208 ? -17.276 0.974 35.464 1.00 60.78 208 ALA A N 1
ATOM 1675 C CA . ALA A 1 208 ? -18.647 1.175 34.991 1.00 60.78 208 ALA A CA 1
ATOM 1676 C C . ALA A 1 208 ? -19.427 -0.134 34.780 1.00 60.78 208 ALA A C 1
ATOM 1678 O O . ALA A 1 208 ? -19.083 -0.965 33.935 1.00 60.78 208 ALA A O 1
ATOM 1679 N N . SER A 1 209 ? -20.565 -0.264 35.468 1.00 73.38 209 SER A N 1
ATOM 1680 C CA . SER A 1 209 ? -21.610 -1.275 35.237 1.00 73.38 209 SER A CA 1
ATOM 1681 C C . SER A 1 209 ? -22.420 -0.969 33.963 1.00 73.38 209 SER A C 1
ATOM 1683 O O . SER A 1 209 ? -23.641 -0.840 33.993 1.00 73.38 209 SER A O 1
ATOM 1685 N N . GLY A 1 210 ? -21.741 -0.780 32.829 1.00 70.44 210 GLY A N 1
ATOM 1686 C CA . GLY A 1 210 ? -22.383 -0.473 31.552 1.00 70.44 210 GLY A CA 1
ATOM 1687 C C . GLY A 1 210 ? -23.205 -1.645 30.981 1.00 70.44 210 GLY A C 1
ATOM 1688 O O . GLY A 1 210 ? -23.001 -2.805 31.354 1.00 70.44 210 GLY A O 1
ATOM 1689 N N . PRO A 1 211 ? -24.126 -1.375 30.037 1.00 74.12 211 PRO A N 1
ATOM 1690 C CA . PRO A 1 211 ? -24.974 -2.394 29.425 1.00 74.12 211 PRO A CA 1
ATOM 1691 C C . PRO A 1 211 ? -24.152 -3.459 28.676 1.00 74.12 211 PRO A C 1
ATOM 1693 O O . PRO A 1 211 ? -23.343 -3.152 27.800 1.00 74.12 211 PRO A O 1
ATOM 1696 N N . ARG A 1 212 ? -24.417 -4.742 28.974 1.00 79.81 212 ARG A N 1
ATOM 1697 C CA . ARG A 1 212 ? -23.714 -5.925 28.423 1.00 79.81 212 ARG A CA 1
ATOM 1698 C C . ARG A 1 212 ? -23.631 -5.967 26.887 1.00 79.81 212 ARG A C 1
ATOM 1700 O O . ARG A 1 212 ? -22.712 -6.582 26.351 1.00 79.81 212 ARG A O 1
ATOM 1707 N N . ALA A 1 213 ? -24.573 -5.335 26.182 1.00 80.00 213 ALA A N 1
ATOM 1708 C CA . ALA A 1 213 ? -24.622 -5.316 24.719 1.00 80.00 213 ALA A CA 1
ATOM 1709 C C . ALA A 1 213 ? -23.445 -4.551 24.086 1.00 80.00 213 ALA A C 1
ATOM 1711 O O . ALA A 1 213 ? -22.864 -5.037 23.117 1.00 80.00 213 ALA A O 1
ATOM 1712 N N . ALA A 1 214 ? -23.038 -3.413 24.663 1.00 77.69 214 ALA A N 1
ATOM 1713 C CA . ALA A 1 214 ? -21.914 -2.623 24.150 1.00 77.69 214 ALA A CA 1
ATOM 1714 C C . ALA A 1 214 ? -20.598 -3.418 24.206 1.00 77.69 214 ALA A C 1
ATOM 1716 O O . ALA A 1 214 ? -19.848 -3.466 23.234 1.00 77.69 214 ALA A O 1
ATOM 1717 N N . ARG A 1 215 ? -20.391 -4.162 25.302 1.00 76.25 215 ARG A N 1
ATOM 1718 C CA . ARG A 1 215 ? -19.187 -4.976 25.521 1.00 76.25 215 ARG A CA 1
ATOM 1719 C C . ARG A 1 215 ? -19.032 -6.108 24.492 1.00 76.25 215 ARG A C 1
ATOM 1721 O O . ARG A 1 215 ? -17.913 -6.435 24.108 1.00 76.25 215 ARG A O 1
ATOM 1728 N N . ARG A 1 216 ? -20.134 -6.710 24.017 1.00 83.81 216 ARG A N 1
ATOM 1729 C CA . ARG A 1 216 ? -20.074 -7.755 22.971 1.00 83.81 216 ARG A CA 1
ATOM 1730 C C . ARG A 1 216 ? -19.603 -7.194 21.632 1.00 83.81 216 ARG A C 1
ATOM 1732 O O . ARG A 1 216 ? -18.756 -7.814 20.995 1.00 83.81 216 ARG A O 1
ATOM 1739 N N . ILE A 1 217 ? -20.122 -6.031 21.240 1.00 81.50 217 ILE A N 1
ATOM 1740 C CA . ILE A 1 217 ? -19.751 -5.369 19.982 1.00 81.50 217 ILE A CA 1
ATOM 1741 C C . ILE A 1 217 ? -18.271 -4.978 20.018 1.00 81.50 217 ILE A C 1
ATOM 1743 O O . ILE A 1 217 ? -17.547 -5.238 19.062 1.00 81.50 217 ILE A O 1
ATOM 1747 N N . GLU A 1 218 ? -17.794 -4.430 21.137 1.00 77.19 218 GLU A N 1
ATOM 1748 C CA . GLU A 1 218 ? -16.380 -4.081 21.312 1.00 77.19 218 GLU A CA 1
ATOM 1749 C C . GLU A 1 218 ? -15.461 -5.305 21.218 1.00 77.19 218 GLU A C 1
ATOM 1751 O O . GLU A 1 218 ? -14.483 -5.273 20.472 1.00 77.19 218 GLU A O 1
ATOM 1756 N N . ASN A 1 219 ? -15.796 -6.414 21.889 1.00 80.06 219 ASN A N 1
ATOM 1757 C CA . ASN A 1 219 ? -15.000 -7.643 21.808 1.00 80.06 219 ASN A CA 1
ATOM 1758 C C . ASN A 1 219 ? -14.971 -8.237 20.394 1.00 80.06 219 ASN A C 1
ATOM 1760 O O . ASN A 1 219 ? -13.907 -8.647 19.929 1.00 80.06 219 ASN A O 1
ATOM 1764 N N . GLN A 1 220 ? -16.110 -8.270 19.694 1.00 84.12 220 GLN A N 1
ATOM 1765 C CA . GLN A 1 220 ? -16.160 -8.724 18.300 1.00 84.12 220 GLN A CA 1
ATOM 1766 C C . GLN A 1 220 ? -15.276 -7.858 17.404 1.00 84.12 220 GLN A C 1
ATOM 1768 O O . GLN A 1 220 ? -14.549 -8.361 16.551 1.00 84.12 220 GLN A O 1
ATOM 1773 N N . LEU A 1 221 ? -15.295 -6.551 17.639 1.00 78.38 221 LEU A N 1
ATOM 1774 C CA . LEU A 1 221 ? -14.543 -5.583 16.867 1.00 78.38 221 LEU A CA 1
ATOM 1775 C C . LEU A 1 221 ? -13.026 -5.653 17.133 1.00 78.38 221 LEU A C 1
ATOM 1777 O O . LEU A 1 221 ? -12.233 -5.405 16.223 1.00 78.38 221 LEU A O 1
ATOM 1781 N N . VAL A 1 222 ? -12.606 -5.990 18.357 1.00 78.00 222 VAL A N 1
ATOM 1782 C CA . VAL A 1 222 ? -11.197 -6.273 18.690 1.00 78.00 222 VAL A CA 1
ATOM 1783 C C . VAL A 1 222 ? -10.739 -7.565 18.019 1.00 78.00 222 VAL A C 1
ATOM 1785 O O . VAL A 1 222 ? -9.677 -7.575 17.402 1.00 78.00 222 VAL A O 1
ATOM 1788 N N . HIS A 1 223 ? -11.552 -8.625 18.067 1.00 83.62 223 HIS A N 1
ATOM 1789 C CA . HIS A 1 223 ? -11.251 -9.877 17.368 1.00 83.62 223 HIS A CA 1
ATOM 1790 C C . HIS A 1 223 ? -11.116 -9.673 15.861 1.00 83.62 223 HIS A C 1
ATOM 1792 O O . HIS A 1 223 ? -10.153 -10.153 15.271 1.00 83.62 223 HIS A O 1
ATOM 1798 N N . MET A 1 224 ? -12.028 -8.915 15.250 1.00 84.44 224 MET A N 1
ATOM 1799 C CA . MET A 1 224 ? -11.951 -8.576 13.830 1.00 84.44 224 MET A CA 1
ATOM 1800 C C . MET A 1 224 ? -10.638 -7.857 13.498 1.00 84.44 224 MET A C 1
ATOM 1802 O O . MET A 1 224 ? -9.988 -8.203 12.517 1.00 84.44 224 MET A O 1
ATOM 1806 N N . LEU A 1 225 ? -10.215 -6.899 14.331 1.00 76.81 225 LEU A N 1
ATOM 1807 C CA . LEU A 1 225 ? -8.989 -6.134 14.098 1.00 76.81 225 LEU A CA 1
ATOM 1808 C C . LEU A 1 225 ? -7.731 -6.998 14.289 1.00 76.81 225 LEU A C 1
ATOM 1810 O O . LEU A 1 225 ? -6.817 -6.911 13.478 1.00 76.81 225 LEU A O 1
ATOM 1814 N N . LEU A 1 226 ? -7.703 -7.881 15.294 1.00 81.12 226 LEU A N 1
ATOM 1815 C CA . LEU A 1 226 ? -6.609 -8.842 15.495 1.00 81.12 226 LEU A CA 1
ATOM 1816 C C . LEU A 1 226 ? -6.483 -9.829 14.335 1.00 81.12 226 LEU A C 1
ATOM 1818 O O . LEU A 1 226 ? -5.379 -10.049 13.843 1.00 81.12 226 LEU A O 1
ATOM 1822 N N . VAL A 1 227 ? -7.602 -10.396 13.878 1.00 85.50 227 VAL A N 1
ATOM 1823 C CA . VAL A 1 227 ? -7.618 -11.293 12.715 1.00 85.50 227 VAL A CA 1
ATOM 1824 C C . VAL A 1 227 ? -7.136 -10.545 11.479 1.00 85.50 227 VAL A C 1
ATOM 1826 O O . VAL A 1 227 ? -6.299 -11.058 10.748 1.00 85.50 227 VAL A O 1
ATOM 1829 N N . GLN A 1 228 ? -7.596 -9.312 11.275 1.00 81.00 228 GLN A N 1
ATOM 1830 C CA . GLN A 1 228 ? -7.185 -8.501 10.137 1.00 81.00 228 GLN A CA 1
ATOM 1831 C C . GLN A 1 228 ? -5.682 -8.184 10.152 1.00 81.00 228 GLN A C 1
ATOM 1833 O O . GLN A 1 228 ? -5.028 -8.344 9.127 1.00 81.00 228 GLN A O 1
ATOM 1838 N N . VAL A 1 229 ? -5.120 -7.799 11.304 1.00 78.44 229 VAL A N 1
ATOM 1839 C CA . VAL A 1 229 ? -3.669 -7.587 11.461 1.00 78.44 229 VAL A CA 1
ATOM 1840 C C . VAL A 1 229 ? -2.904 -8.881 11.218 1.00 78.44 229 VAL A C 1
ATOM 1842 O O . VAL A 1 229 ? -1.922 -8.874 10.484 1.00 78.44 229 VAL A O 1
ATOM 1845 N N . GLY A 1 230 ? -3.361 -9.992 11.801 1.00 82.38 230 GLY A N 1
ATOM 1846 C CA . GLY A 1 230 ? -2.724 -11.296 11.642 1.00 82.38 230 GLY A CA 1
ATOM 1847 C C . GLY A 1 230 ? -2.682 -11.737 10.182 1.00 82.38 230 GLY A C 1
ATOM 1848 O O . GLY A 1 230 ? -1.621 -12.098 9.685 1.00 82.38 230 GLY A O 1
ATOM 1849 N N . VAL A 1 231 ? -3.807 -11.630 9.473 1.00 84.19 231 VAL A N 1
ATOM 1850 C CA . VAL A 1 231 ? -3.896 -11.931 8.037 1.00 84.19 231 VAL A CA 1
ATOM 1851 C C . VAL A 1 231 ? -2.997 -10.998 7.232 1.00 84.19 231 VAL A C 1
ATOM 1853 O O . VAL A 1 231 ? -2.281 -11.459 6.352 1.00 84.19 231 VAL A O 1
ATOM 1856 N N . GLN A 1 232 ? -2.979 -9.703 7.544 1.00 80.25 232 GLN A N 1
ATOM 1857 C CA . GLN A 1 232 ? -2.148 -8.749 6.818 1.00 80.25 232 GLN A CA 1
ATOM 1858 C C . GLN A 1 232 ? -0.653 -9.015 7.002 1.00 80.25 232 GLN A C 1
ATOM 1860 O O . GLN A 1 232 ? 0.085 -8.999 6.024 1.00 80.25 232 GLN A O 1
ATOM 1865 N N . VAL A 1 233 ? -0.204 -9.310 8.224 1.00 79.56 233 VAL A N 1
ATOM 1866 C CA . VAL A 1 233 ? 1.188 -9.704 8.482 1.00 79.56 233 VAL A CA 1
ATOM 1867 C C . VAL A 1 233 ? 1.507 -11.015 7.765 1.00 79.56 233 VAL A C 1
ATOM 1869 O O . VAL A 1 233 ? 2.514 -11.093 7.070 1.00 79.56 233 VAL A O 1
ATOM 1872 N N . LEU A 1 234 ? 0.637 -12.022 7.875 1.00 84.88 234 LEU A N 1
ATOM 1873 C CA . LEU A 1 234 ? 0.853 -13.340 7.277 1.00 84.88 234 LEU A CA 1
ATOM 1874 C C . LEU A 1 234 ? 0.934 -13.290 5.745 1.00 84.88 234 LEU A C 1
ATOM 1876 O O . LEU A 1 234 ? 1.754 -13.992 5.162 1.00 84.88 234 LEU A O 1
ATOM 1880 N N . LEU A 1 235 ? 0.101 -12.471 5.096 1.00 80.75 235 LE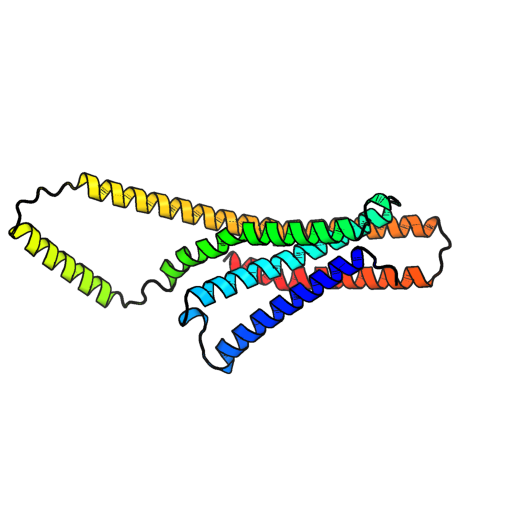U A N 1
ATOM 1881 C CA . LEU A 1 235 ? 0.055 -12.363 3.635 1.00 80.75 235 LEU A CA 1
ATOM 1882 C C . LEU A 1 235 ? 1.109 -11.404 3.068 1.00 80.75 235 LEU A C 1
ATOM 1884 O O . LEU A 1 235 ? 1.632 -11.661 1.985 1.00 80.75 235 LEU A O 1
ATOM 1888 N N . ASN A 1 236 ? 1.453 -10.328 3.783 1.00 76.69 236 ASN A N 1
ATOM 1889 C CA . ASN A 1 236 ? 2.429 -9.355 3.288 1.00 76.69 236 ASN A CA 1
ATOM 1890 C C . ASN A 1 236 ? 3.872 -9.793 3.543 1.00 76.69 236 ASN A C 1
ATOM 1892 O O . ASN A 1 236 ? 4.740 -9.499 2.728 1.00 76.69 236 ASN A O 1
ATOM 1896 N N . LEU A 1 237 ? 4.150 -10.511 4.635 1.00 77.75 237 LEU A N 1
ATOM 1897 C CA . LEU A 1 237 ? 5.518 -10.891 4.994 1.00 77.75 237 LEU A CA 1
ATOM 1898 C C . LEU A 1 237 ? 6.224 -11.713 3.897 1.00 77.75 237 LEU A C 1
ATOM 1900 O O . LEU A 1 237 ? 7.353 -11.356 3.560 1.00 77.75 237 LEU A O 1
ATOM 1904 N N . PRO A 1 238 ? 5.592 -12.717 3.254 1.00 79.00 238 PRO A N 1
ATOM 1905 C CA . PRO A 1 238 ? 6.190 -13.406 2.113 1.00 79.00 238 PRO A CA 1
ATOM 1906 C C . PRO A 1 238 ? 6.502 -12.462 0.950 1.00 79.00 238 PRO A C 1
ATOM 1908 O O . PRO A 1 238 ? 7.584 -12.539 0.380 1.00 79.00 238 PRO A O 1
ATOM 1911 N N . GLN A 1 239 ? 5.593 -11.536 0.622 1.00 73.75 239 GLN A N 1
ATOM 1912 C CA . GLN A 1 239 ? 5.814 -10.572 -0.462 1.00 73.75 239 GLN A CA 1
ATOM 1913 C C . GLN A 1 239 ? 6.993 -9.645 -0.165 1.00 73.75 239 GLN A C 1
ATOM 1915 O O . GLN A 1 239 ? 7.789 -9.352 -1.052 1.00 73.75 239 GLN A O 1
ATOM 1920 N N . CYS A 1 240 ? 7.136 -9.223 1.089 1.00 72.50 240 CYS A N 1
ATOM 1921 C CA . CYS A 1 240 ? 8.252 -8.400 1.526 1.00 72.50 240 CYS A CA 1
ATOM 1922 C C . CYS A 1 240 ? 9.587 -9.154 1.473 1.00 72.50 240 CYS A C 1
ATOM 1924 O O . CYS A 1 240 ? 10.589 -8.560 1.094 1.00 72.50 240 CYS A O 1
ATOM 1926 N N . VAL A 1 241 ? 9.602 -10.447 1.814 1.00 76.38 241 VAL A N 1
ATOM 1927 C CA . VAL A 1 241 ? 10.801 -11.294 1.699 1.00 76.38 241 VAL A CA 1
ATOM 1928 C C . VAL A 1 241 ? 11.183 -11.497 0.234 1.00 76.38 241 VAL A C 1
ATOM 1930 O O . VAL A 1 241 ? 12.347 -11.327 -0.108 1.00 76.38 241 VAL A O 1
ATOM 1933 N N . VAL A 1 242 ? 10.215 -11.793 -0.641 1.00 74.25 242 VAL A N 1
ATOM 1934 C CA . VAL A 1 242 ? 10.474 -11.931 -2.085 1.00 74.25 242 VAL A CA 1
ATOM 1935 C C . VAL A 1 242 ? 10.954 -10.617 -2.699 1.00 74.25 242 VAL A C 1
ATOM 1937 O O . VAL A 1 242 ? 11.809 -10.648 -3.566 1.00 74.25 242 VAL A O 1
ATOM 1940 N N . GLY A 1 243 ? 10.449 -9.466 -2.248 1.00 67.38 243 GLY A N 1
ATOM 1941 C CA . GLY A 1 243 ? 10.909 -8.163 -2.737 1.00 67.38 243 GLY A CA 1
ATOM 1942 C C . GLY A 1 243 ? 12.316 -7.760 -2.280 1.00 67.38 243 GLY A C 1
ATOM 1943 O O . GLY A 1 243 ? 12.853 -6.788 -2.804 1.00 67.38 243 GLY A O 1
ATOM 1944 N N . LEU A 1 244 ? 12.891 -8.458 -1.294 1.00 69.25 244 LEU A N 1
ATOM 1945 C CA . LEU A 1 244 ? 14.227 -8.184 -0.756 1.00 69.25 244 LEU A CA 1
ATOM 1946 C C . LEU A 1 244 ? 15.307 -9.124 -1.323 1.00 69.25 244 LEU A C 1
ATOM 1948 O O . LEU A 1 244 ? 16.491 -8.811 -1.197 1.00 69.25 244 LEU A O 1
ATOM 1952 N N . LEU A 1 245 ? 14.894 -10.261 -1.897 1.00 73.69 245 LEU A N 1
ATOM 1953 C CA . LEU A 1 245 ? 15.741 -11.244 -2.584 1.00 73.69 245 LEU A CA 1
ATOM 1954 C C . LEU A 1 245 ? 15.954 -10.855 -4.051 1.00 73.69 245 LEU A C 1
ATOM 1956 O O . LEU A 1 245 ? 17.103 -11.021 -4.515 1.00 73.69 245 LEU A O 1
#

InterPro domains:
  IPR017452 GPCR, rhodopsin-like, 7TM [PS50262] (1-245)

Sequence (245 aa):
MRRHACTLYFIALSLNNLLYSTTILVVGLLDDGYQIRIRIRSALSSKLVTYFGTVLSILSAAFLVLTSIDRWWMSLERRVFTNVRTAKQLIFVITISFSILFIISFIAADLYNSDIVGCRIQGSSAFVQANGWKKAERKMLKEHDLHFYPSAFVSISFSIFFLSAFFHHTVQAYGIFQFILFSCLAPFLMSLFGFMTILNIKRSCMVASGPRAARRIENQLVHMLLVQVGVQVLLNLPQCVVGLL

pLDDT: mean 79.87, std 12.52, range [38.91, 96.38]

Secondary structure (DSSP, 8-state):
----HHHHHHHHHHHHHHHHHHHHHHHHIIIIIS---HHHH-HHHHHHHHHHHHHHHHHHHHHHHHHHHHHHHHHTT-GGG--HHHHHHHHHHHHHHHHHHTHHHHHHHHHHHHHHTS--S-HHHHHHHHHHHHHHHHHHHHH------HHHHHHHHHHHHHHHHHHHHHHHHHHHHHHIIIIIIHHHHHHHHHHHHHHHHHHHHHH----HHHHHHHHHHHHHHHHHHHHHHHHHHHHHHHTT-

Radius of gyration: 26.69 Å; chains: 1; bounding box: 67×33×82 Å

Organism: NCBI:txid392030